Protein AF-A0A643C4H1-F1 (afdb_monomer)

Mean predicted aligned error: 14.89 Å

Nearest PDB structures (foldseek):
  6ype-assembly2_B  TM=9.595E-01  e=2.132E-11  Homo sapiens
  7zl1-assembly1_B  TM=8.748E-01  e=7.793E-05  Homo sapiens
  8pvq-assembly1_A  TM=8.870E-01  e=8.085E-04  Homo sapiens
  4qvs-assembly1_A-2  TM=7.211E-01  e=2.688E-03  Acetivibrio thermocellus ATCC 27405
  4lqq-assembly2_D  TM=2.860E-01  e=8.797E+00  Saccharomyces cerevisiae S288C

Organism: Balaenoptera physalus (NCBI:txid9770)

Radius of gyration: 27.48 Å; Cα contacts (8 Å, |Δi|>4): 183; chains: 1; bounding box: 54×38×93 Å

Secondary structure (DSSP, 8-state):
-HHHHHHHHHHHHHHHHHHHHHHHHHHHHHHHHHHHHHHHHHHHHHHHHHHT--S----SS-------------TTSS---EEEEE-TTT--EEEEETTEEEEEES-SSTT-PPPSSPPP-SSS----BTTBTT----GGG---S------B-SSPPPHHHHHHHHTT-S----SSB---GGG----TT-------HHHHSTT-

InterPro domains:
  IPR001759 Pentraxin domain [PF00354] (77-187)
  IPR001759 Pentraxin domain [PR00895] (81-99)
  IPR001759 Pentraxin domain [PR00895] (132-151)
  IPR001759 Pentraxin domain [PR00895] (151-165)
  IPR001759 Pentraxin domain [PR00895] (171-182)
  IPR001759 Pentraxin domain [PS51828] (1-198)
  IPR001759 Pentraxin domain [SM00159] (5-198)
  IPR013320 Concanava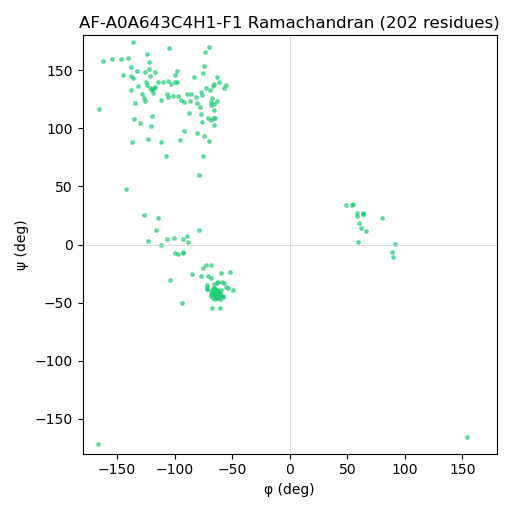lin A-like lectin/glucanase domain superfamily [SSF49899] (58-190)
  IPR030476 Pentaxin, conserved site [PS00289] (81-88)
  IPR051360 Neuronal Pentraxin and Related [PTHR19277] (64-199)

Structure (mmCIF, N/CA/C/O backbone):
data_AF-A0A643C4H1-F1
#
_entry.id   AF-A0A643C4H1-F1
#
loop_
_atom_site.group_PDB
_atom_site.id
_atom_site.type_symbol
_atom_site.label_atom_id
_atom_site.label_alt_id
_atom_site.label_comp_id
_atom_site.label_asym_id
_atom_site.label_entity_id
_atom_site.label_seq_id
_atom_site.pdbx_PDB_ins_code
_atom_site.Cartn_x
_atom_site.Cartn_y
_atom_site.Cartn_z
_atom_site.occupancy
_atom_site.B_iso_or_equiv
_atom_site.auth_seq_id
_atom_site.auth_comp_id
_atom_site.auth_asym_id
_atom_site.auth_atom_id
_atom_site.pdbx_PDB_model_num
ATOM 1 N N . MET A 1 1 ? -32.394 -8.892 70.187 1.00 59.75 1 MET A N 1
ATOM 2 C CA . MET A 1 1 ? -31.285 -8.734 69.223 1.00 59.75 1 MET A CA 1
ATOM 3 C C . MET A 1 1 ? -31.818 -9.007 67.818 1.00 59.75 1 MET A C 1
ATOM 5 O O . MET A 1 1 ? -31.650 -8.164 66.953 1.00 59.75 1 MET A O 1
ATOM 9 N N . ASP A 1 2 ? -32.617 -10.062 67.672 1.00 75.19 2 ASP A N 1
ATOM 10 C CA . ASP A 1 2 ? -33.210 -10.541 66.411 1.00 75.19 2 ASP A CA 1
ATOM 11 C C . ASP A 1 2 ? -34.178 -9.573 65.700 1.00 75.19 2 ASP A C 1
ATOM 13 O O . ASP A 1 2 ? -34.232 -9.536 64.474 1.00 75.19 2 ASP A O 1
ATOM 17 N N . GLU A 1 3 ? -34.933 -8.745 66.432 1.00 86.88 3 GLU A N 1
ATOM 18 C CA . GLU A 1 3 ? -35.922 -7.846 65.808 1.00 86.88 3 GLU A CA 1
ATOM 19 C C . GLU A 1 3 ? -35.279 -6.677 65.043 1.00 86.88 3 GLU A C 1
ATOM 21 O O . GLU A 1 3 ? -35.734 -6.302 63.962 1.00 86.88 3 GLU A O 1
ATOM 26 N N . LEU A 1 4 ? -34.174 -6.135 65.564 1.00 85.94 4 LEU A N 1
ATOM 27 C CA . LEU A 1 4 ? -33.436 -5.052 64.912 1.00 85.94 4 LEU A CA 1
ATOM 28 C C . LEU A 1 4 ? -32.695 -5.556 63.662 1.00 85.94 4 LEU A C 1
ATOM 30 O O . LEU A 1 4 ? -32.611 -4.849 62.660 1.00 85.94 4 LEU A O 1
ATOM 34 N N . GLU A 1 5 ? -32.200 -6.793 63.710 1.00 90.56 5 GLU A N 1
ATOM 35 C CA . GLU A 1 5 ? -31.559 -7.467 62.579 1.00 90.56 5 GLU A CA 1
ATOM 36 C C . GLU A 1 5 ? -32.568 -7.754 61.456 1.00 90.56 5 GLU A C 1
ATOM 38 O O . GLU A 1 5 ? -32.299 -7.453 60.292 1.00 90.56 5 GLU A O 1
ATOM 43 N N . GLY A 1 6 ? -33.780 -8.205 61.804 1.00 89.81 6 GLY A N 1
ATOM 44 C CA . GLY A 1 6 ? -3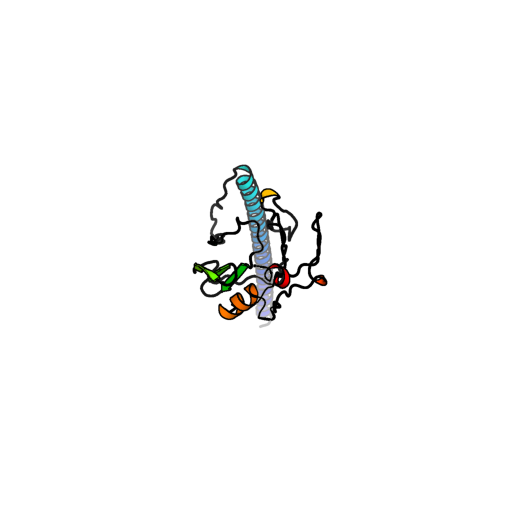4.882 -8.363 60.852 1.00 89.81 6 GLY A CA 1
ATOM 45 C C . GLY A 1 6 ? -35.297 -7.046 60.182 1.00 89.81 6 GLY A C 1
ATOM 46 O O . GLY A 1 6 ? -35.485 -6.999 58.964 1.00 89.81 6 GLY A O 1
ATOM 47 N N . GLN A 1 7 ? -35.375 -5.951 60.946 1.00 92.38 7 GLN A N 1
ATOM 48 C CA . GLN A 1 7 ? -35.669 -4.617 60.403 1.00 92.38 7 GLN A CA 1
ATOM 49 C C . GLN A 1 7 ? -34.554 -4.096 59.484 1.00 92.38 7 GLN A C 1
ATOM 51 O O . GLN A 1 7 ? -34.838 -3.482 58.451 1.00 92.38 7 GLN A O 1
ATOM 56 N N . LEU A 1 8 ? -33.289 -4.349 59.830 1.00 93.69 8 LEU A N 1
ATOM 57 C CA . LEU A 1 8 ? -32.143 -3.947 59.019 1.00 93.69 8 LEU A CA 1
ATOM 58 C C . LEU A 1 8 ? -32.111 -4.698 57.682 1.00 93.69 8 LEU A C 1
ATOM 60 O O . LEU A 1 8 ? -31.967 -4.064 56.636 1.00 93.69 8 LEU A O 1
ATOM 64 N N . LEU A 1 9 ? -32.315 -6.019 57.698 1.00 91.75 9 LEU A N 1
ATOM 65 C CA . LEU A 1 9 ? -32.372 -6.845 56.487 1.00 91.75 9 LEU A CA 1
ATOM 66 C C . LEU A 1 9 ? -33.499 -6.404 55.547 1.00 91.75 9 LEU A C 1
ATOM 68 O O . LEU A 1 9 ? -33.275 -6.241 54.347 1.00 91.75 9 LEU A O 1
ATOM 72 N N . ALA A 1 10 ? -34.690 -6.129 56.087 1.00 94.00 10 ALA A N 1
ATOM 73 C CA . ALA A 1 10 ? -35.812 -5.630 55.294 1.00 94.00 10 ALA A CA 1
ATOM 74 C C . ALA A 1 10 ? -35.484 -4.292 54.606 1.00 94.00 10 ALA A C 1
ATOM 76 O O . ALA A 1 10 ? -35.832 -4.079 53.442 1.00 94.00 10 ALA A O 1
ATOM 77 N N . LYS A 1 11 ? -34.768 -3.401 55.302 1.00 95.19 11 LYS A N 1
ATOM 78 C CA . LYS A 1 11 ? -34.371 -2.094 54.769 1.00 95.19 11 LYS A CA 1
ATOM 79 C C . LYS A 1 11 ? -33.279 -2.199 53.702 1.00 95.19 11 LYS A C 1
ATOM 81 O O . LYS A 1 11 ? -33.347 -1.479 52.709 1.00 95.19 11 LYS A O 1
ATOM 86 N N . VAL A 1 12 ? -32.313 -3.107 53.863 1.00 94.38 12 VAL A N 1
ATOM 87 C CA . VAL A 1 12 ? -31.281 -3.382 52.846 1.00 94.38 12 VAL A CA 1
ATOM 88 C C . VAL A 1 12 ? -31.918 -3.917 51.564 1.00 94.38 12 VAL A C 1
ATOM 90 O O . VAL A 1 12 ? -31.640 -3.391 50.491 1.00 94.38 12 VAL A O 1
ATOM 93 N N . LEU A 1 13 ? -32.843 -4.875 51.666 1.00 95.12 13 LEU A N 1
ATOM 94 C CA . LEU A 1 13 ? -33.544 -5.427 50.501 1.00 95.12 13 LEU A CA 1
ATOM 95 C C . LEU A 1 13 ? -34.379 -4.372 49.759 1.00 95.12 13 LEU A C 1
ATOM 97 O O . LEU A 1 13 ? -34.410 -4.355 48.527 1.00 95.12 13 LEU A O 1
ATOM 101 N N . ALA A 1 14 ? -35.038 -3.468 50.491 1.00 95.06 14 ALA A N 1
ATOM 102 C CA . ALA A 1 14 ? -35.777 -2.359 49.890 1.00 95.06 14 ALA A CA 1
ATOM 103 C C . ALA A 1 14 ? -34.847 -1.406 49.118 1.00 95.06 14 ALA A C 1
ATOM 105 O O . ALA A 1 14 ? -35.132 -1.064 47.970 1.00 95.06 14 ALA A O 1
ATOM 106 N N . LEU A 1 15 ? -33.701 -1.050 49.706 1.00 91.44 15 LEU A N 1
ATOM 107 C CA . LEU A 1 15 ? -32.700 -0.194 49.066 1.00 91.44 15 LEU A CA 1
ATOM 108 C C . LEU A 1 15 ? -32.046 -0.863 47.851 1.00 91.44 15 LEU A C 1
ATOM 110 O O . LEU A 1 15 ? -31.795 -0.202 46.845 1.00 91.44 15 LEU A O 1
ATOM 114 N N . GLU A 1 16 ? -31.792 -2.171 47.896 1.00 92.62 16 GLU A N 1
ATOM 115 C CA . GLU A 1 16 ? -31.282 -2.904 46.736 1.00 92.62 16 GLU A CA 1
ATOM 116 C C . GLU A 1 16 ? -32.290 -2.920 45.587 1.00 92.62 16 GLU A C 1
ATOM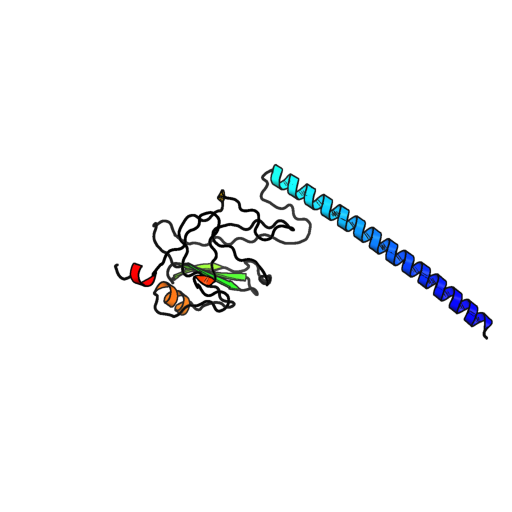 118 O O . GLU A 1 16 ? -31.902 -2.729 44.431 1.00 92.62 16 GLU A O 1
ATOM 123 N N . LYS A 1 17 ? -33.584 -3.070 45.892 1.00 95.12 17 LYS A N 1
ATOM 124 C CA . LYS A 1 17 ? -34.656 -2.990 44.896 1.00 95.12 17 LYS A CA 1
ATOM 125 C C . LYS A 1 17 ? -34.723 -1.605 44.247 1.00 95.12 17 LYS A C 1
ATOM 127 O O . LYS A 1 17 ? -34.815 -1.517 43.022 1.00 95.12 17 LYS A O 1
ATOM 132 N N . GLU A 1 18 ? -34.630 -0.537 45.037 1.00 93.62 18 GLU A N 1
ATOM 133 C CA . GLU A 1 18 ? -34.579 0.840 44.527 1.00 93.62 18 GLU A CA 1
ATOM 134 C C . GLU A 1 18 ? -33.328 1.089 43.674 1.00 93.62 18 GLU A C 1
ATOM 136 O O . GLU A 1 18 ? -33.431 1.629 42.572 1.00 93.62 18 GLU A O 1
ATOM 141 N N . ARG A 1 19 ? -32.153 0.619 44.118 1.00 91.75 19 ARG A N 1
ATOM 142 C CA . ARG A 1 19 ? -30.896 0.710 43.356 1.00 91.75 19 ARG A CA 1
ATOM 143 C C . ARG A 1 19 ? -31.014 0.036 41.990 1.00 91.75 19 ARG A C 1
ATOM 145 O O . ARG A 1 19 ? -30.569 0.595 40.990 1.00 91.75 19 ARG A O 1
ATOM 152 N N . VAL A 1 20 ? -31.591 -1.165 41.938 1.00 92.50 20 VAL A N 1
ATOM 153 C CA . VAL A 1 20 ? -31.765 -1.919 40.686 1.00 92.50 20 VAL A CA 1
ATOM 154 C C . VAL A 1 20 ? -32.741 -1.205 39.749 1.00 92.50 20 VAL A C 1
ATOM 156 O O . VAL A 1 20 ? -32.446 -1.076 38.56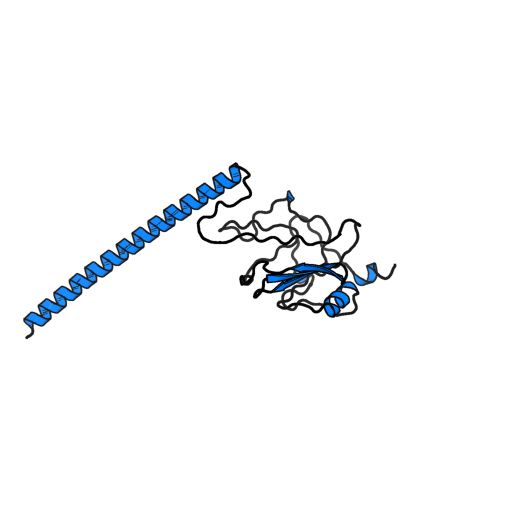1 1.00 92.50 20 VAL A O 1
ATOM 159 N N . ALA A 1 21 ? -33.851 -0.675 40.268 1.00 91.94 21 ALA A N 1
ATOM 160 C CA . ALA A 1 21 ? -34.807 0.095 39.473 1.00 91.94 21 ALA A CA 1
ATOM 161 C C . ALA A 1 21 ? -34.177 1.370 38.879 1.00 91.94 21 ALA A C 1
ATOM 163 O O . ALA A 1 21 ? -34.341 1.645 37.689 1.00 91.94 21 ALA A O 1
ATOM 164 N N . LEU A 1 22 ? -33.398 2.107 39.677 1.00 87.75 22 LEU A N 1
ATOM 165 C CA . LEU A 1 22 ? -32.670 3.295 39.221 1.00 87.75 22 LEU A CA 1
ATOM 166 C C . LEU A 1 22 ? -31.607 2.953 38.170 1.00 87.75 22 LEU A C 1
ATOM 168 O O . LEU A 1 22 ? -31.479 3.665 37.175 1.00 87.75 22 LEU A O 1
ATOM 172 N N . SER A 1 23 ? -30.883 1.844 38.353 1.00 87.19 23 SER A N 1
ATOM 173 C CA . SER A 1 23 ? -29.899 1.350 37.381 1.00 87.19 23 SER A CA 1
ATOM 174 C C . SER A 1 23 ? -30.553 1.037 36.032 1.00 87.19 23 SER A C 1
ATOM 176 O O . SER A 1 23 ? -30.079 1.498 34.995 1.00 87.19 23 SER A O 1
ATOM 178 N N . HIS A 1 24 ? -31.684 0.324 36.041 1.00 90.50 24 HIS A N 1
ATOM 179 C CA . HIS A 1 24 ? -32.437 0.025 34.822 1.00 90.50 24 HIS A CA 1
ATOM 180 C C . HIS A 1 24 ? -32.961 1.288 34.135 1.00 90.50 24 HIS A C 1
ATOM 182 O O . HIS A 1 24 ? -32.781 1.433 32.928 1.00 90.50 24 HIS A O 1
ATOM 188 N N . SER A 1 25 ? -33.544 2.228 34.886 1.00 87.44 25 SER A N 1
ATOM 189 C CA . SER A 1 25 ? -34.034 3.492 34.324 1.00 87.44 25 SER A CA 1
ATOM 190 C C . SER A 1 25 ? -32.905 4.324 33.710 1.00 87.44 25 SER A C 1
ATOM 192 O O . SER A 1 25 ? -33.082 4.905 32.642 1.00 87.44 25 SER A O 1
ATOM 194 N N . SER A 1 26 ? -31.732 4.363 34.350 1.00 88.00 26 SER A N 1
ATOM 195 C CA . SER A 1 26 ? -30.554 5.065 33.830 1.00 88.00 26 SER A CA 1
ATOM 196 C C . SER A 1 26 ? -30.013 4.414 32.555 1.00 88.00 26 SER A C 1
ATOM 198 O O . SER A 1 26 ? -29.698 5.120 31.599 1.00 88.00 26 SER A O 1
ATOM 200 N N . GLN A 1 27 ? -29.954 3.079 32.505 1.00 83.75 27 GLN A N 1
ATOM 201 C CA . GLN A 1 27 ? -29.555 2.348 31.299 1.00 83.75 27 GLN A CA 1
ATOM 202 C C . GLN A 1 27 ? -30.529 2.575 30.146 1.00 83.75 27 GLN A C 1
ATOM 204 O O . GLN A 1 27 ? -30.093 2.833 29.028 1.00 83.75 27 GLN A O 1
ATOM 209 N N . GLN A 1 28 ? -31.832 2.528 30.418 1.00 88.50 28 GLN A N 1
ATOM 210 C CA . GLN A 1 28 ? -32.857 2.729 29.401 1.00 88.50 28 GLN A CA 1
ATOM 211 C C . GLN A 1 28 ? -32.820 4.156 28.846 1.00 88.50 28 GLN A C 1
ATOM 213 O O . GLN A 1 28 ? -32.873 4.351 27.636 1.00 88.50 28 GLN A O 1
ATOM 218 N N . GLN A 1 29 ? -32.636 5.153 29.713 1.00 86.50 29 GLN A N 1
ATOM 219 C CA . GLN A 1 29 ? -32.492 6.537 29.277 1.00 86.50 29 GLN A CA 1
ATOM 220 C C . GLN A 1 29 ? -31.217 6.755 28.459 1.00 86.50 29 GLN A C 1
ATOM 222 O O . GLN A 1 29 ? -31.238 7.480 27.470 1.00 86.50 29 GLN A O 1
ATOM 227 N N . ARG A 1 30 ? -30.116 6.090 28.824 1.00 78.88 30 ARG A N 1
ATOM 228 C CA . ARG A 1 30 ? -28.882 6.123 28.037 1.00 78.88 30 ARG A CA 1
ATOM 2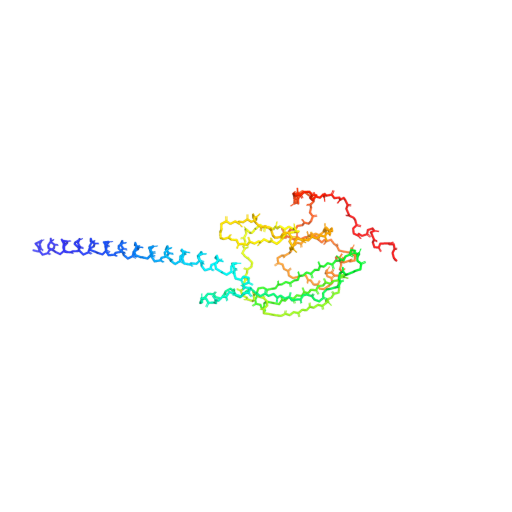29 C C . ARG A 1 30 ? -29.067 5.492 26.655 1.00 78.88 30 ARG A C 1
ATOM 231 O O . ARG A 1 30 ? -28.593 6.061 25.681 1.00 78.88 30 ARG A O 1
ATOM 238 N N . GLN A 1 31 ? -29.776 4.368 26.569 1.00 83.06 31 GLN A N 1
ATOM 239 C CA . GLN A 1 31 ? -30.084 3.720 25.293 1.00 83.06 31 GLN A CA 1
ATOM 240 C C . GLN A 1 31 ? -30.959 4.596 24.393 1.00 83.06 31 GLN A C 1
ATOM 242 O O . GLN A 1 31 ? -30.700 4.672 23.196 1.00 83.06 31 GLN A O 1
ATOM 247 N N . GLU A 1 32 ? -31.963 5.279 24.949 1.00 88.50 32 GLU A N 1
ATOM 248 C CA . GLU A 1 32 ? -32.809 6.184 24.161 1.00 88.50 32 GLU A CA 1
ATOM 249 C C . GLU A 1 32 ? -31.999 7.374 23.629 1.00 88.50 32 GLU A C 1
ATOM 251 O O . GLU A 1 32 ? -32.090 7.701 22.451 1.00 88.50 32 GLU A O 1
ATOM 256 N N . VAL A 1 33 ? -31.131 7.959 24.462 1.00 82.06 33 VAL A N 1
ATOM 257 C CA . VAL A 1 33 ? -30.234 9.049 24.043 1.00 82.06 33 VAL A CA 1
ATOM 258 C C . VAL A 1 33 ? -29.256 8.591 22.959 1.00 82.06 33 VAL A C 1
ATOM 260 O O . VAL A 1 33 ? -29.044 9.312 21.989 1.00 82.06 33 VAL A O 1
ATOM 263 N N . GLU A 1 34 ? -28.666 7.401 23.092 1.00 72.31 34 GLU A N 1
ATOM 264 C CA . GLU A 1 34 ? -27.768 6.840 22.072 1.00 72.31 34 GLU A CA 1
ATOM 265 C C . GLU A 1 34 ? -28.514 6.600 20.748 1.00 72.31 34 GLU A C 1
ATOM 267 O O . GLU A 1 34 ? -28.002 6.938 19.684 1.00 72.31 34 GLU A O 1
ATOM 272 N N . LYS A 1 35 ? -29.761 6.125 20.805 1.00 82.38 35 LYS A N 1
ATOM 273 C CA . LYS A 1 35 ? -30.606 5.916 19.624 1.00 82.38 35 LYS A CA 1
ATOM 274 C C . LYS A 1 35 ? -31.002 7.225 18.935 1.00 82.38 35 LYS A C 1
ATOM 276 O O . LYS A 1 35 ? -30.986 7.296 17.707 1.00 82.38 35 LYS A O 1
ATOM 281 N N . GLU A 1 36 ? -31.370 8.254 19.695 1.00 81.06 36 GLU A N 1
ATOM 282 C CA . GLU A 1 36 ? -31.657 9.579 19.133 1.00 81.06 36 GLU A CA 1
ATOM 283 C C . GLU A 1 36 ? -30.408 10.207 18.510 1.00 81.06 36 GLU A C 1
ATOM 285 O O . GLU A 1 36 ? -30.494 10.830 17.451 1.00 81.06 36 GLU A O 1
ATOM 290 N N . LEU A 1 37 ? -29.243 10.018 19.136 1.00 69.12 37 LEU A N 1
ATOM 291 C CA . LEU A 1 37 ? -27.973 10.503 18.610 1.00 69.12 37 LEU A CA 1
ATOM 292 C C . LEU A 1 37 ? -27.620 9.826 17.282 1.00 69.12 37 LEU A C 1
ATOM 294 O O . LEU A 1 37 ? -27.268 10.529 16.338 1.00 69.12 37 LEU A O 1
ATOM 298 N N . ASP A 1 38 ? -27.768 8.503 17.189 1.00 64.06 38 ASP A N 1
ATOM 299 C CA . ASP A 1 38 ? -27.549 7.753 15.947 1.00 64.06 38 ASP A CA 1
ATOM 300 C C . ASP A 1 38 ? -28.509 8.235 14.840 1.00 64.06 38 ASP A C 1
ATOM 302 O O . ASP A 1 38 ? -28.079 8.564 13.735 1.00 64.06 38 ASP A O 1
ATOM 306 N N . ALA A 1 39 ? -29.798 8.418 15.152 1.00 75.50 39 ALA A N 1
ATOM 307 C CA . ALA A 1 39 ? -30.775 8.932 14.187 1.00 75.50 39 ALA A CA 1
ATOM 308 C C . ALA A 1 39 ? -30.462 10.366 13.712 1.00 75.50 39 ALA A C 1
ATOM 310 O O . ALA A 1 39 ? -30.753 10.736 12.572 1.00 75.50 39 ALA A O 1
ATOM 311 N N . LEU A 1 40 ? -29.888 11.204 14.580 1.00 69.94 40 LEU A N 1
ATOM 312 C CA . LEU A 1 40 ? -29.430 12.541 14.205 1.00 69.94 40 LEU A CA 1
ATOM 313 C C . LEU A 1 40 ? -28.170 12.486 13.337 1.00 69.94 40 LEU A C 1
ATOM 315 O O . LEU A 1 40 ? -28.069 13.269 12.395 1.00 69.94 40 LEU A O 1
ATOM 319 N N . GLN A 1 41 ? -27.243 11.566 13.615 1.00 66.00 41 GLN A N 1
ATOM 320 C CA . GLN A 1 41 ? -26.044 11.360 12.801 1.00 66.00 41 GLN A CA 1
ATOM 321 C C . GLN A 1 41 ? -26.398 10.942 11.372 1.00 66.00 41 GLN A C 1
ATOM 323 O O . GLN A 1 41 ? -25.873 11.531 10.428 1.00 66.00 41 GLN A O 1
ATOM 328 N N . ASP A 1 42 ? -27.343 10.016 11.206 1.00 66.94 42 ASP A N 1
ATOM 329 C CA . ASP A 1 42 ? -27.799 9.573 9.884 1.00 66.94 42 ASP A CA 1
ATOM 330 C C . ASP A 1 42 ? -28.400 10.731 9.077 1.00 66.94 42 ASP A C 1
ATOM 332 O O . ASP A 1 42 ? -28.062 10.948 7.913 1.00 66.94 42 ASP A O 1
ATOM 336 N N . ARG A 1 43 ? -29.233 11.556 9.722 1.00 75.25 43 ARG A N 1
ATOM 337 C CA . ARG A 1 43 ? -29.837 12.734 9.081 1.00 75.25 43 ARG A CA 1
ATOM 338 C C . ARG A 1 43 ? -28.808 13.799 8.704 1.00 75.25 43 ARG A C 1
ATOM 340 O O . ARG A 1 43 ? -28.993 14.493 7.707 1.00 75.25 43 ARG A O 1
ATOM 347 N N . VAL A 1 44 ? -27.746 13.961 9.494 1.00 63.53 44 VAL A N 1
ATOM 348 C CA . VAL A 1 44 ? -26.640 14.873 9.162 1.00 63.53 44 VAL A CA 1
ATOM 349 C C . VAL A 1 44 ? -25.867 14.348 7.953 1.00 63.53 44 VAL A C 1
ATOM 351 O O . VAL A 1 44 ? -25.629 15.119 7.028 1.00 63.53 44 VAL A O 1
ATOM 354 N N . ALA A 1 45 ? -25.569 13.047 7.903 1.00 57.53 45 ALA A N 1
ATOM 355 C CA . ALA A 1 45 ? -24.891 12.429 6.766 1.00 57.53 45 ALA A CA 1
ATOM 356 C C . ALA A 1 45 ? -25.692 12.575 5.455 1.00 57.53 45 ALA A C 1
ATOM 358 O O . ALA A 1 45 ? -25.125 12.890 4.407 1.00 57.53 45 ALA A O 1
ATOM 359 N N . GLU A 1 46 ? -27.020 12.416 5.507 1.00 67.12 46 GLU A N 1
ATOM 360 C CA . GLU A 1 46 ? -27.897 12.647 4.350 1.00 67.12 46 GLU A CA 1
ATOM 361 C C . GLU A 1 46 ? -27.850 14.103 3.859 1.00 67.12 46 GLU A C 1
ATOM 363 O O . GLU A 1 46 ? -27.797 14.356 2.651 1.00 67.12 46 GLU A O 1
ATOM 368 N N . LEU A 1 47 ? -27.839 15.067 4.784 1.00 62.34 47 LEU A N 1
ATOM 369 C CA . LEU A 1 47 ? -27.758 16.491 4.456 1.00 62.34 47 LEU A CA 1
ATOM 370 C C . LEU A 1 47 ? -26.390 16.881 3.876 1.00 62.34 47 LEU A C 1
ATOM 372 O O . LEU A 1 47 ? -26.341 17.654 2.920 1.00 62.34 47 LEU A O 1
ATOM 376 N N . GLU A 1 48 ? -25.291 16.336 4.401 1.00 57.81 48 GLU A N 1
ATOM 377 C CA . GLU A 1 48 ? -23.938 16.559 3.871 1.00 57.81 48 GLU A CA 1
ATOM 378 C C . GLU A 1 48 ? -23.810 16.042 2.431 1.00 57.81 48 GLU A C 1
ATOM 380 O O . GLU A 1 48 ? -23.304 16.747 1.552 1.00 57.81 48 GLU A O 1
ATOM 385 N N . HIS A 1 49 ? -24.359 14.854 2.161 1.00 56.19 49 HIS A N 1
ATOM 386 C CA . HIS A 1 49 ? -24.370 14.259 0.827 1.00 56.19 49 HIS A CA 1
ATOM 387 C C . HIS A 1 49 ? -25.225 15.064 -0.169 1.00 56.19 49 HIS A C 1
ATOM 389 O O . HIS A 1 49 ? -24.841 15.235 -1.325 1.00 56.19 49 HIS A O 1
ATOM 395 N N . ALA A 1 50 ? -26.363 15.613 0.272 1.00 54.66 50 ALA A N 1
ATOM 396 C CA . ALA A 1 50 ? -27.234 16.440 -0.568 1.00 54.66 50 ALA A CA 1
ATOM 397 C C . ALA A 1 50 ? -26.637 17.820 -0.905 1.00 54.66 50 ALA A C 1
ATOM 399 O O . ALA A 1 50 ? -26.975 18.398 -1.939 1.00 54.66 50 ALA A O 1
ATOM 400 N N . LEU A 1 51 ? -25.759 18.354 -0.051 1.00 50.53 51 LEU A N 1
ATOM 401 C CA . LEU A 1 51 ? -25.157 19.680 -0.223 1.00 50.53 51 LEU A CA 1
ATOM 402 C C . LEU A 1 51 ? -23.816 19.659 -0.972 1.00 50.53 51 LEU A C 1
ATOM 404 O O . LEU A 1 51 ? -23.287 20.728 -1.275 1.00 50.53 51 LEU A O 1
ATOM 408 N N . GLY A 1 52 ? -23.253 18.481 -1.271 1.00 47.06 52 GLY A N 1
ATOM 409 C CA . GLY A 1 52 ? -21.943 18.365 -1.927 1.00 47.06 52 GLY A CA 1
ATOM 410 C C . GLY A 1 52 ? -20.802 19.009 -1.125 1.00 47.06 52 GLY A C 1
ATOM 411 O O . GLY A 1 52 ? -19.748 19.326 -1.679 1.00 47.06 52 GLY A O 1
ATOM 412 N N . LEU A 1 53 ? -21.013 19.239 0.174 1.00 42.56 53 LEU A N 1
ATOM 413 C CA . LEU A 1 53 ? -20.024 19.815 1.072 1.00 42.56 53 LEU A CA 1
ATOM 414 C C . LEU A 1 53 ? -19.058 18.709 1.493 1.00 42.56 53 LEU A C 1
ATOM 416 O O . LEU A 1 53 ? -19.305 17.967 2.437 1.00 42.56 53 LEU A O 1
ATOM 420 N N . VAL A 1 54 ? -17.923 18.615 0.803 1.00 46.72 54 VAL A N 1
ATOM 421 C CA . VAL A 1 54 ? -16.767 17.849 1.285 1.00 46.72 54 VAL A CA 1
ATOM 422 C C . VAL A 1 54 ? -16.088 18.655 2.397 1.00 46.72 54 VAL A C 1
ATOM 424 O O . VAL A 1 54 ? -15.076 19.313 2.174 1.00 46.72 54 VAL A O 1
ATOM 427 N N . ALA A 1 55 ? -16.684 18.658 3.587 1.00 42.06 55 ALA A N 1
ATOM 428 C CA . ALA A 1 55 ? -16.025 18.992 4.849 1.00 42.06 55 ALA A CA 1
ATOM 429 C C . ALA A 1 55 ? -16.921 18.537 6.014 1.00 42.06 55 ALA A C 1
ATOM 431 O O . ALA A 1 55 ? -18.008 19.096 6.171 1.00 42.06 55 ALA A O 1
ATOM 432 N N . PRO A 1 56 ? -16.487 17.581 6.858 1.00 45.47 56 PRO A N 1
ATOM 433 C CA . PRO A 1 56 ? -17.240 17.221 8.051 1.00 45.47 56 PRO A CA 1
ATOM 434 C C . PRO A 1 56 ? -17.251 18.413 9.009 1.00 45.47 56 PRO A C 1
ATOM 436 O O . PRO A 1 56 ? -16.191 18.876 9.447 1.00 45.47 56 PRO A O 1
ATOM 439 N N . LEU A 1 57 ? -18.437 18.910 9.359 1.00 39.22 57 LEU A N 1
ATOM 440 C CA . LEU A 1 57 ? -18.575 19.819 10.492 1.00 39.22 57 LEU A CA 1
ATOM 441 C C . LEU A 1 57 ? -18.352 19.002 11.769 1.00 39.22 57 LEU A C 1
ATOM 443 O O . LEU A 1 57 ? -19.136 18.138 12.154 1.00 39.22 57 LEU A O 1
ATOM 447 N 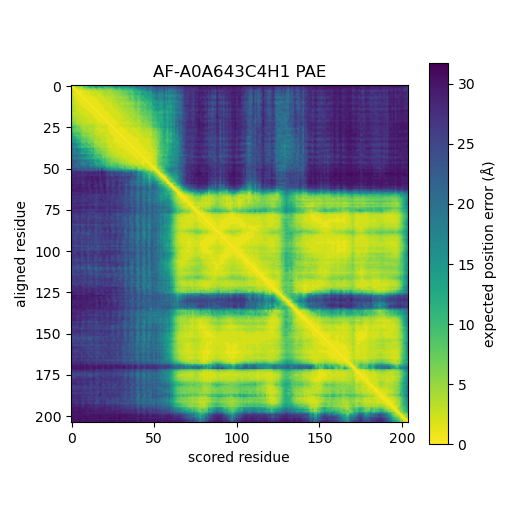N . THR A 1 58 ? -17.208 19.253 12.394 1.00 41.12 58 THR A N 1
ATOM 448 C CA . THR A 1 58 ? -16.660 18.504 13.521 1.00 41.12 58 THR A CA 1
ATOM 449 C C . THR A 1 58 ? -17.532 18.611 14.772 1.00 41.12 58 THR A C 1
ATOM 451 O O . THR A 1 58 ? -17.497 19.625 15.472 1.00 41.12 58 THR A O 1
ATOM 454 N N . TRP A 1 59 ? -18.207 17.523 15.137 1.00 37.66 59 TRP A N 1
ATOM 455 C CA . TRP A 1 59 ? -18.634 17.287 16.516 1.00 37.66 59 TRP A CA 1
ATOM 456 C C . TRP A 1 59 ? -17.591 16.418 17.225 1.00 37.66 59 TRP A C 1
ATOM 458 O O . TRP A 1 59 ? -17.661 15.196 17.196 1.00 37.66 59 TRP A O 1
ATOM 468 N N . GLY A 1 60 ? -16.594 17.055 17.845 1.00 37.22 60 GLY A N 1
ATOM 469 C CA . GLY A 1 60 ? -15.918 16.563 19.059 1.00 37.22 60 GLY A CA 1
ATOM 470 C C . GLY A 1 60 ? -15.190 15.206 19.071 1.00 37.22 60 GLY A C 1
ATOM 471 O O . GLY A 1 60 ? -14.649 14.867 20.118 1.00 37.22 60 GLY A O 1
ATOM 472 N N . TRP A 1 61 ? -15.112 14.452 17.974 1.00 32.72 61 TRP A N 1
ATOM 473 C CA . TRP A 1 61 ? -14.303 13.233 17.868 1.00 32.72 61 TRP A CA 1
ATOM 474 C C . TRP A 1 61 ? -13.459 13.316 16.597 1.00 32.72 61 TRP A C 1
ATOM 476 O O . TRP A 1 61 ? -13.958 13.223 15.479 1.00 32.72 61 TRP A O 1
ATOM 486 N N . GLY A 1 62 ? -12.169 13.594 16.777 1.00 37.50 62 GLY A N 1
ATOM 487 C CA . GLY A 1 62 ? -11.231 13.868 15.697 1.00 37.50 62 GLY A CA 1
ATOM 488 C C . GLY A 1 62 ? -10.902 12.641 14.855 1.00 37.50 62 GLY A C 1
ATOM 489 O O . GLY A 1 62 ? -9.898 11.982 15.093 1.00 37.50 62 GLY A O 1
ATOM 490 N N . THR A 1 63 ? -11.675 12.392 13.804 1.00 45.16 63 THR A N 1
ATOM 491 C CA . THR A 1 63 ? -11.166 11.695 12.618 1.00 45.16 63 THR A CA 1
ATOM 492 C C . THR A 1 63 ? -11.039 12.709 11.493 1.00 45.16 63 THR A C 1
ATOM 494 O O . THR A 1 63 ? -11.878 12.790 10.600 1.00 45.16 63 THR A O 1
ATOM 497 N N . SER A 1 64 ? -9.989 13.530 11.568 1.00 49.16 64 SER A N 1
ATOM 498 C CA . SER A 1 64 ? -9.519 14.264 10.396 1.00 49.16 64 SER A CA 1
ATOM 499 C C . SER A 1 64 ? -8.994 13.230 9.404 1.00 49.16 64 SER A C 1
ATOM 501 O O . SER A 1 64 ? -8.045 12.506 9.713 1.00 49.16 64 SER A O 1
ATOM 503 N N . PHE A 1 65 ? -9.633 13.109 8.241 1.00 53.56 65 PHE A N 1
ATOM 504 C CA . PHE A 1 65 ? -9.072 12.340 7.137 1.00 53.56 65 PHE A CA 1
ATOM 505 C C . PHE A 1 65 ? -7.808 13.060 6.671 1.00 53.56 65 PHE A C 1
ATOM 507 O O . PHE A 1 65 ? -7.867 14.101 6.021 1.00 53.56 65 PHE A O 1
ATOM 514 N N . GLN A 1 66 ? -6.651 12.532 7.061 1.00 63.84 66 GLN A N 1
ATOM 515 C CA . GLN A 1 66 ? -5.370 13.071 6.632 1.00 63.84 66 GLN A CA 1
ATOM 516 C C . GLN A 1 66 ? -4.987 12.453 5.291 1.00 63.84 66 GLN A C 1
ATOM 518 O O . GLN A 1 66 ? -4.992 11.234 5.128 1.00 63.84 66 GLN A O 1
ATOM 523 N N . VAL A 1 67 ? -4.641 13.312 4.336 1.00 74.81 67 VAL A N 1
ATOM 524 C CA . VAL A 1 67 ? -4.220 12.922 2.990 1.00 74.81 67 VAL A CA 1
ATOM 525 C C . VAL A 1 67 ? -2.802 13.429 2.766 1.00 74.81 67 VAL A C 1
ATOM 527 O O . VAL A 1 67 ? -2.504 14.590 3.045 1.00 74.81 67 VAL A O 1
ATOM 530 N N . ALA A 1 68 ? -1.933 12.567 2.242 1.00 81.44 68 ALA A N 1
ATOM 531 C CA . ALA A 1 68 ? -0.619 12.954 1.743 1.00 81.44 68 ALA A CA 1
ATOM 532 C C . ALA A 1 68 ? -0.639 12.942 0.213 1.00 81.44 68 ALA A C 1
ATOM 534 O O . ALA A 1 68 ? -1.015 11.945 -0.404 1.00 81.44 68 ALA A O 1
ATOM 535 N N . GLN A 1 69 ? -0.226 14.048 -0.406 1.00 84.94 69 GLN A N 1
ATOM 536 C CA . GLN A 1 69 ? 0.002 14.082 -1.847 1.00 84.94 69 GLN A CA 1
ATOM 537 C C . GLN A 1 69 ? 1.371 13.475 -2.153 1.00 84.94 69 GLN A C 1
ATOM 539 O O . GLN A 1 69 ? 2.396 13.944 -1.659 1.00 84.94 69 GLN A O 1
ATOM 544 N N . LEU A 1 70 ? 1.379 12.423 -2.969 1.00 87.44 70 LEU A N 1
ATOM 545 C CA . LEU A 1 70 ? 2.595 11.715 -3.349 1.00 87.44 70 LEU A CA 1
ATOM 546 C C . LEU A 1 70 ? 3.156 12.331 -4.641 1.00 87.44 70 LEU A C 1
ATOM 548 O O . LEU A 1 70 ? 2.445 12.349 -5.648 1.00 87.44 70 LEU A O 1
ATOM 552 N N . PRO A 1 71 ? 4.409 12.819 -4.661 1.00 88.75 71 PRO A N 1
ATOM 553 C CA . PRO A 1 71 ? 5.014 13.445 -5.840 1.00 88.75 71 PRO A CA 1
ATOM 554 C C . PRO A 1 71 ? 5.500 12.390 -6.855 1.00 88.75 71 PRO A C 1
ATOM 556 O O . PRO A 1 71 ? 6.686 12.298 -7.162 1.00 88.75 71 PRO A O 1
ATOM 559 N N . LEU A 1 72 ? 4.582 11.556 -7.348 1.00 89.88 72 LEU A N 1
ATOM 560 C CA . LEU A 1 72 ? 4.847 10.498 -8.327 1.00 89.88 72 LEU A CA 1
ATOM 561 C C . LEU A 1 72 ? 4.455 10.968 -9.736 1.00 89.88 72 LEU A C 1
ATOM 563 O O . LEU A 1 72 ? 3.482 11.703 -9.911 1.00 89.88 72 LEU A O 1
ATOM 567 N N . SER A 1 73 ? 5.190 10.525 -10.754 1.00 90.75 73 SER A N 1
ATOM 568 C CA . SER A 1 73 ? 4.939 10.854 -12.160 1.00 90.75 73 SER A CA 1
ATOM 569 C C . SER A 1 73 ? 4.694 9.583 -12.966 1.00 90.75 73 SER A C 1
ATOM 571 O O . SER A 1 73 ? 5.646 8.903 -13.329 1.00 90.75 73 SER A O 1
ATOM 573 N N . LEU A 1 74 ? 3.424 9.291 -13.264 1.00 87.12 74 LEU A N 1
ATOM 574 C CA . LEU A 1 74 ? 2.969 8.049 -13.917 1.00 87.12 74 LEU A CA 1
ATOM 575 C C . LEU A 1 74 ? 2.374 8.283 -15.321 1.00 87.12 74 LEU A C 1
ATOM 577 O O . LEU A 1 74 ? 1.522 7.532 -15.784 1.00 87.12 74 LEU A O 1
ATOM 581 N N . LYS A 1 75 ? 2.731 9.395 -15.975 1.00 85.19 75 LYS A N 1
ATOM 582 C CA . LYS A 1 75 ? 2.070 9.860 -17.213 1.00 85.19 75 LYS A CA 1
ATOM 583 C C . LYS A 1 75 ? 2.667 9.295 -18.506 1.00 85.19 75 LYS A C 1
ATOM 585 O O . LYS A 1 75 ? 2.233 9.695 -19.581 1.00 85.19 75 LYS A O 1
ATOM 590 N N . ASP A 1 76 ? 3.666 8.425 -18.427 1.00 86.19 76 ASP A N 1
ATOM 591 C CA . ASP A 1 76 ? 4.418 7.946 -19.595 1.00 86.19 76 ASP A CA 1
ATOM 592 C C . ASP A 1 76 ? 3.866 6.641 -20.202 1.00 86.19 76 ASP A C 1
ATOM 594 O O . ASP A 1 76 ? 4.439 6.116 -21.156 1.00 86.19 76 ASP A O 1
ATOM 598 N N . ASN A 1 77 ? 2.730 6.1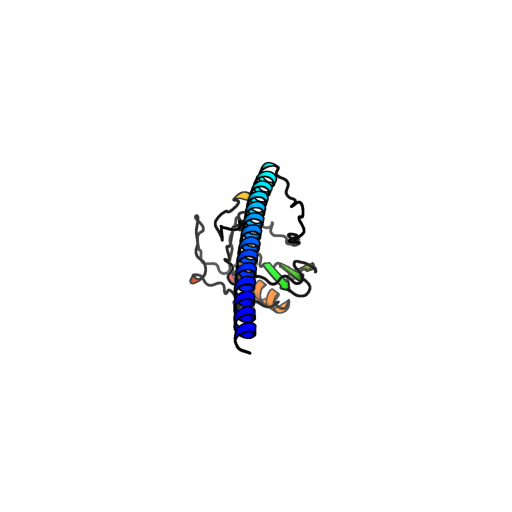46 -19.691 1.00 83.06 77 ASN A N 1
ATOM 599 C CA . ASN A 1 77 ? 2.073 4.916 -20.141 1.00 83.06 77 ASN A CA 1
ATOM 600 C C . ASN A 1 77 ? 2.974 3.663 -20.027 1.00 83.06 77 ASN A C 1
ATOM 602 O O . ASN A 1 77 ? 2.784 2.688 -20.760 1.00 83.06 77 ASN A O 1
ATOM 606 N N . GLY A 1 78 ? 3.964 3.703 -19.128 1.00 87.81 78 GLY A N 1
ATOM 607 C CA . GLY A 1 78 ? 4.879 2.613 -18.818 1.00 87.81 78 GLY A CA 1
ATOM 608 C C . GLY A 1 78 ? 4.586 1.921 -17.485 1.00 87.81 78 GLY A C 1
ATOM 609 O O . GLY A 1 78 ? 3.800 2.377 -16.654 1.00 87.81 78 GLY A O 1
ATOM 610 N N . TRP A 1 79 ? 5.257 0.787 -17.272 1.00 89.81 79 TRP A N 1
ATOM 611 C CA . TRP A 1 79 ? 5.243 0.093 -15.985 1.00 89.81 79 TRP A CA 1
ATOM 612 C C . TRP A 1 79 ? 6.179 0.781 -14.996 1.00 89.81 79 TRP A C 1
ATOM 614 O O . TRP A 1 79 ? 7.401 0.770 -15.185 1.00 89.81 79 TRP A O 1
ATOM 624 N N . HIS A 1 80 ? 5.612 1.273 -13.899 1.00 92.75 80 HIS A N 1
ATOM 625 C CA . HIS A 1 80 ? 6.360 1.824 -12.775 1.00 92.75 80 HIS A CA 1
ATOM 626 C C . HIS A 1 80 ? 6.276 0.925 -11.553 1.00 92.75 80 HIS A C 1
ATOM 628 O O . HIS A 1 80 ? 5.213 0.412 -11.206 1.00 92.75 80 HIS A O 1
ATOM 634 N N . HIS A 1 81 ? 7.399 0.794 -10.855 1.00 93.56 81 HIS A N 1
ATOM 635 C CA . HIS A 1 81 ? 7.405 0.230 -9.515 1.00 93.56 81 HIS A CA 1
ATOM 636 C C . HIS A 1 81 ? 7.125 1.345 -8.501 1.00 93.56 81 HIS A C 1
ATOM 638 O O . HIS A 1 81 ? 7.854 2.336 -8.461 1.00 93.56 81 HIS A O 1
ATOM 644 N N . ILE A 1 82 ? 6.095 1.184 -7.669 1.00 95.56 82 ILE A N 1
ATOM 645 C CA . ILE A 1 82 ? 5.744 2.138 -6.611 1.00 95.56 82 ILE A CA 1
ATOM 646 C C . ILE A 1 82 ? 5.854 1.431 -5.265 1.00 95.56 82 ILE A C 1
ATOM 648 O O . ILE A 1 82 ? 5.276 0.364 -5.075 1.00 95.56 82 ILE A O 1
ATOM 652 N N . CYS A 1 83 ? 6.556 2.046 -4.315 1.00 95.88 83 CYS A N 1
ATOM 653 C CA . CYS A 1 83 ? 6.610 1.566 -2.938 1.00 95.88 83 CYS A CA 1
ATOM 654 C C . CYS A 1 83 ? 6.276 2.710 -1.983 1.00 95.88 83 CYS A C 1
ATOM 656 O O . CYS A 1 83 ? 6.845 3.797 -2.083 1.00 95.88 83 CYS A O 1
ATOM 658 N N . LEU A 1 84 ? 5.346 2.459 -1.063 1.00 97.06 84 LEU A N 1
ATOM 659 C CA . LEU A 1 84 ? 4.958 3.391 -0.012 1.00 97.06 84 LEU A CA 1
ATOM 660 C C . LEU A 1 84 ? 5.296 2.768 1.336 1.00 97.06 84 LEU A C 1
ATOM 662 O O . LEU A 1 84 ? 5.006 1.597 1.571 1.00 97.06 84 LEU A O 1
ATOM 666 N N . SER A 1 85 ? 5.881 3.555 2.230 1.00 96.25 85 SER A N 1
ATOM 667 C CA . SER A 1 85 ? 6.102 3.152 3.617 1.00 96.25 85 SER A CA 1
ATOM 668 C C . SER A 1 85 ? 5.418 4.129 4.552 1.00 96.25 85 SER A C 1
ATOM 670 O O . SER A 1 85 ? 5.410 5.325 4.272 1.00 96.25 85 SER A O 1
ATOM 672 N N . TRP A 1 86 ? 4.903 3.631 5.671 1.00 96.38 86 TRP A N 1
ATOM 673 C CA . TRP A 1 86 ? 4.276 4.438 6.709 1.00 96.38 86 TRP A CA 1
ATOM 674 C C . TRP A 1 86 ? 4.566 3.854 8.097 1.00 96.38 86 TRP A C 1
ATOM 676 O O . TRP A 1 86 ? 4.657 2.636 8.247 1.00 96.38 86 TRP A O 1
ATOM 686 N N . THR A 1 87 ? 4.704 4.710 9.114 1.00 94.94 87 THR A N 1
ATOM 687 C CA . THR A 1 87 ? 4.939 4.294 10.506 1.00 94.94 87 THR A CA 1
ATOM 688 C C . THR A 1 87 ? 3.902 4.875 11.457 1.00 94.94 87 THR A C 1
ATOM 690 O O . THR A 1 87 ? 3.547 6.047 11.371 1.00 94.94 87 THR A O 1
ATOM 693 N N . THR A 1 88 ? 3.458 4.071 12.427 1.00 92.56 88 THR A N 1
ATOM 694 C CA . THR A 1 88 ? 2.423 4.498 13.377 1.00 92.56 88 THR A CA 1
ATOM 695 C C . THR A 1 88 ? 2.895 5.577 14.338 1.00 92.56 88 THR A C 1
ATOM 697 O O . THR A 1 88 ? 2.139 6.498 14.590 1.00 92.56 88 THR A O 1
ATOM 700 N N . ARG A 1 89 ? 4.108 5.489 14.894 1.00 90.19 89 ARG A N 1
ATOM 701 C CA . ARG A 1 89 ? 4.530 6.372 15.997 1.00 90.19 89 ARG A CA 1
ATOM 702 C C . ARG A 1 89 ? 4.505 7.852 15.605 1.00 90.19 89 ARG A C 1
ATOM 704 O O . ARG A 1 89 ? 3.825 8.639 16.246 1.00 90.19 89 ARG A O 1
ATOM 711 N N . ASP A 1 90 ? 5.196 8.192 14.523 1.00 91.06 90 ASP A N 1
ATOM 712 C CA . ASP A 1 90 ? 5.423 9.586 14.118 1.00 91.06 90 ASP A CA 1
ATOM 713 C C . ASP A 1 90 ? 4.670 9.944 12.822 1.00 91.06 90 ASP A C 1
ATOM 715 O O . ASP A 1 90 ? 4.759 11.062 12.317 1.00 91.06 90 ASP A O 1
ATOM 719 N N . GLY A 1 91 ? 3.934 8.989 12.241 1.00 92.44 91 GLY A N 1
ATOM 720 C CA . GLY A 1 91 ? 3.266 9.184 10.956 1.00 92.44 91 GLY A CA 1
ATOM 721 C C . GLY A 1 91 ? 4.245 9.418 9.806 1.00 92.44 91 GLY A C 1
ATOM 722 O O . GLY A 1 91 ? 3.897 10.099 8.840 1.00 92.44 91 GLY A O 1
ATOM 723 N N . LEU A 1 92 ? 5.482 8.916 9.930 1.00 95.25 92 LEU A N 1
ATOM 724 C CA . LEU A 1 92 ? 6.500 9.062 8.891 1.00 95.25 92 LEU A CA 1
ATOM 725 C C . LEU A 1 92 ? 6.084 8.259 7.677 1.00 95.25 92 LEU A C 1
ATOM 727 O O . LEU A 1 92 ? 5.839 7.057 7.802 1.00 95.25 92 LEU A O 1
ATOM 731 N N . TRP A 1 93 ? 6.049 8.916 6.526 1.00 96.06 93 TRP A N 1
ATOM 732 C CA . TRP A 1 93 ? 5.762 8.288 5.252 1.00 96.06 93 TRP A CA 1
ATOM 733 C C . TRP A 1 93 ? 6.856 8.584 4.233 1.00 96.06 93 TRP A C 1
ATOM 735 O O . TRP A 1 93 ? 7.460 9.655 4.247 1.00 96.06 93 TRP A O 1
ATOM 745 N N . SER A 1 94 ? 7.075 7.633 3.329 1.00 97.19 94 SER A N 1
ATOM 746 C CA . SER A 1 94 ? 7.979 7.775 2.186 1.00 97.19 94 SER A CA 1
ATOM 747 C C . SER A 1 94 ? 7.328 7.179 0.950 1.00 97.19 94 SER A C 1
ATOM 749 O O . SER A 1 94 ? 6.620 6.174 1.036 1.00 97.19 94 SER A O 1
ATOM 751 N N . ALA A 1 95 ? 7.586 7.792 -0.198 1.00 97.56 95 ALA A N 1
ATOM 752 C CA . ALA A 1 95 ? 7.080 7.375 -1.491 1.00 97.56 95 ALA A CA 1
ATOM 753 C C . ALA A 1 95 ? 8.238 7.189 -2.464 1.00 97.56 95 ALA A C 1
ATOM 755 O O . ALA A 1 95 ? 9.016 8.116 -2.702 1.00 97.56 95 ALA A O 1
ATOM 756 N N . TYR A 1 96 ? 8.333 5.994 -3.030 1.00 97.25 96 TYR A N 1
ATOM 757 C CA . TYR A 1 96 ? 9.359 5.614 -3.984 1.00 97.25 96 TYR A CA 1
ATOM 758 C C . TYR A 1 96 ? 8.735 5.336 -5.347 1.00 97.25 96 TYR A C 1
ATOM 760 O O . TYR A 1 96 ? 7.688 4.692 -5.432 1.00 97.25 96 TYR A O 1
ATOM 768 N N . GLN A 1 97 ? 9.417 5.769 -6.402 1.00 96.25 97 GLN A N 1
ATOM 769 C CA . GLN A 1 97 ? 9.099 5.436 -7.786 1.00 96.25 97 GLN A CA 1
ATOM 770 C C . GLN A 1 97 ? 10.344 4.863 -8.447 1.00 96.25 97 GLN A C 1
ATOM 772 O O . GLN A 1 97 ? 11.403 5.486 -8.417 1.00 96.25 97 GLN A O 1
ATOM 777 N N . ASP A 1 98 ? 10.210 3.680 -9.036 1.00 94.44 98 ASP A N 1
ATOM 778 C CA . ASP A 1 98 ? 11.278 2.979 -9.748 1.00 94.44 98 ASP A CA 1
ATOM 779 C C . ASP A 1 98 ? 12.553 2.801 -8.908 1.00 94.44 98 ASP A C 1
ATOM 781 O O . ASP A 1 98 ? 13.667 2.793 -9.415 1.00 94.44 98 ASP A O 1
ATOM 785 N N . GLY A 1 99 ? 12.371 2.623 -7.594 1.00 94.25 99 GLY A N 1
ATOM 786 C CA . GLY A 1 99 ? 13.458 2.398 -6.636 1.00 94.25 99 GLY A CA 1
ATOM 787 C C . GLY A 1 99 ? 14.029 3.677 -6.023 1.00 94.25 99 GLY A C 1
ATOM 788 O O . GLY A 1 99 ? 14.753 3.603 -5.034 1.00 94.25 99 GLY A O 1
ATOM 789 N N . GLU A 1 100 ? 13.667 4.848 -6.549 1.00 96.56 100 GLU A N 1
ATOM 790 C CA . GLU A 1 100 ? 14.138 6.146 -6.068 1.00 96.56 100 GLU A CA 1
ATOM 791 C C . GLU A 1 100 ? 13.127 6.801 -5.126 1.00 96.56 100 GLU A C 1
ATOM 793 O O . GLU A 1 100 ? 11.923 6.784 -5.383 1.00 96.56 100 GLU A O 1
ATOM 798 N N . LEU A 1 101 ? 13.611 7.428 -4.050 1.00 97.44 101 LEU A N 1
ATOM 799 C CA . LEU A 1 101 ? 12.774 8.224 -3.154 1.00 97.44 101 LEU A CA 1
ATOM 800 C C . LEU A 1 101 ? 12.296 9.488 -3.884 1.00 97.44 101 LEU A C 1
ATOM 802 O O . LEU A 1 101 ? 13.109 10.292 -4.337 1.00 97.44 101 LEU A O 1
ATOM 806 N N . ARG A 1 102 ? 10.979 9.676 -3.975 1.00 97.31 102 ARG A N 1
ATOM 807 C CA . ARG A 1 102 ? 10.352 10.849 -4.604 1.00 97.31 102 ARG A CA 1
ATOM 808 C C . ARG A 1 102 ? 9.794 11.839 -3.594 1.00 97.31 102 ARG A C 1
ATOM 810 O O . ARG A 1 102 ? 9.766 13.034 -3.867 1.00 97.31 102 ARG A O 1
ATOM 817 N N . GLY A 1 103 ? 9.360 11.359 -2.434 1.00 95.50 103 GLY A N 1
ATOM 818 C CA . GLY A 1 103 ? 8.811 12.213 -1.390 1.00 95.50 103 GLY A CA 1
ATOM 819 C C . GLY A 1 103 ? 8.786 11.528 -0.039 1.00 95.50 103 GLY A C 1
ATOM 820 O O . GLY A 1 103 ? 8.799 10.302 0.051 1.00 95.50 103 GLY A O 1
ATOM 821 N N . SER A 1 104 ? 8.738 12.340 1.007 1.00 96.25 104 SER A N 1
ATOM 822 C CA . SER A 1 104 ? 8.586 11.887 2.382 1.00 96.25 104 SER A CA 1
ATOM 823 C C . SER A 1 104 ? 7.943 12.976 3.228 1.00 96.25 104 SER A C 1
ATOM 825 O O . SER A 1 104 ? 8.015 14.158 2.888 1.00 96.25 104 SER A O 1
ATOM 827 N N . GLY A 1 105 ? 7.375 12.589 4.361 1.00 93.62 105 GLY A N 1
ATOM 828 C CA . GLY A 1 105 ? 6.835 13.515 5.344 1.00 93.62 105 GLY A CA 1
ATOM 829 C C . GLY A 1 105 ? 6.540 12.824 6.666 1.00 93.62 105 GLY A C 1
ATOM 830 O O . GLY A 1 105 ? 6.894 11.666 6.873 1.00 93.62 105 GLY A O 1
ATOM 831 N N . GLU A 1 106 ? 5.885 13.550 7.559 1.00 93.19 106 GLU A N 1
ATOM 832 C CA . GLU A 1 106 ? 5.575 13.133 8.927 1.00 93.19 106 GLU A CA 1
ATOM 833 C C . GLU A 1 106 ? 4.134 13.501 9.292 1.00 93.19 106 GLU A C 1
ATOM 835 O O . GLU A 1 106 ? 3.439 14.164 8.518 1.00 93.19 106 GLU A O 1
ATOM 840 N N . ASN A 1 107 ? 3.680 13.077 10.474 1.00 88.38 107 ASN A N 1
ATOM 841 C CA . ASN A 1 107 ? 2.358 13.384 11.029 1.00 88.38 107 ASN A CA 1
ATOM 842 C C . ASN A 1 107 ? 1.157 12.880 10.207 1.00 88.38 107 ASN A C 1
ATOM 844 O O . ASN A 1 107 ? 0.019 13.265 10.485 1.00 88.38 107 ASN A O 1
ATOM 848 N N . LEU A 1 108 ? 1.374 11.983 9.240 1.00 88.31 108 LEU A N 1
ATOM 849 C CA . LEU A 1 108 ? 0.291 11.282 8.557 1.00 88.31 108 LEU A CA 1
ATOM 850 C C . LEU A 1 108 ? -0.224 10.171 9.472 1.00 88.31 108 LEU A C 1
ATOM 852 O O . LEU A 1 108 ? 0.493 9.217 9.737 1.00 88.31 108 LEU A O 1
ATOM 856 N N . ALA A 1 109 ? -1.447 10.289 9.972 1.00 89.50 109 ALA A N 1
ATOM 857 C CA . ALA A 1 109 ? -2.100 9.347 10.880 1.00 89.50 109 ALA A CA 1
ATOM 858 C C . ALA A 1 109 ? -1.229 8.928 12.086 1.00 89.50 109 ALA A C 1
ATOM 860 O O . ALA A 1 109 ? -1.310 7.792 12.556 1.00 89.50 109 ALA A O 1
ATOM 861 N N . ALA A 1 110 ? -0.382 9.827 12.604 1.00 89.50 110 ALA A N 1
ATOM 862 C CA . ALA A 1 110 ? 0.483 9.519 13.743 1.00 89.50 110 ALA A CA 1
ATOM 863 C C . ALA A 1 110 ? -0.351 9.022 14.935 1.00 89.50 110 ALA A C 1
ATOM 865 O O . ALA A 1 110 ? -1.415 9.564 15.224 1.00 89.50 110 ALA A O 1
ATOM 866 N N . TRP A 1 111 ? 0.130 7.982 15.608 1.00 88.25 111 TRP A N 1
ATOM 867 C CA . TRP A 1 111 ? -0.513 7.258 16.709 1.00 88.25 111 TRP A CA 1
ATOM 868 C C . TRP A 1 111 ? -1.790 6.479 16.358 1.00 88.25 111 TRP A C 1
ATOM 870 O O . TRP A 1 111 ? -2.455 5.973 17.261 1.00 88.25 111 TRP A O 1
ATOM 880 N N . HIS A 1 112 ? -2.113 6.309 15.073 1.00 87.75 112 HIS A N 1
ATOM 881 C CA . HIS A 1 112 ? -3.306 5.582 14.629 1.00 87.75 112 HIS A CA 1
ATOM 882 C C . HIS A 1 112 ? -2.933 4.269 13.923 1.00 87.75 112 HIS A C 1
ATOM 884 O O . HIS A 1 112 ? -2.783 4.257 12.702 1.00 87.75 112 HIS A O 1
ATOM 890 N N . PRO A 1 113 ? -2.770 3.144 14.649 1.00 88.94 113 PRO A N 1
ATOM 891 C CA . PRO A 1 113 ? -2.436 1.867 14.025 1.00 88.94 113 PRO A CA 1
ATOM 892 C C . PRO A 1 113 ? -3.549 1.399 13.080 1.00 88.94 113 PRO A C 1
ATOM 894 O O . PRO A 1 113 ? -4.741 1.556 13.362 1.00 88.94 113 PRO A O 1
ATOM 897 N N . ILE A 1 114 ? -3.155 0.767 11.972 1.00 88.12 114 ILE A N 1
ATOM 898 C CA . ILE A 1 114 ? -4.097 0.129 11.047 1.00 88.12 114 ILE A CA 1
ATOM 899 C C . ILE A 1 114 ? -4.802 -1.007 11.796 1.00 88.12 114 ILE A C 1
ATOM 901 O O . ILE A 1 114 ? -4.157 -1.901 12.345 1.00 88.12 114 ILE A O 1
ATOM 905 N N . LYS A 1 115 ? -6.138 -0.965 11.837 1.00 87.94 115 LYS A N 1
ATOM 906 C CA . LYS A 1 115 ? -6.932 -1.992 12.521 1.00 87.94 115 LYS A CA 1
ATOM 907 C C . LYS A 1 115 ? -6.795 -3.342 11.799 1.00 87.94 115 LYS A C 1
ATOM 909 O O . LYS A 1 115 ? -6.888 -3.370 10.570 1.00 87.94 115 LYS A O 1
ATOM 914 N N . PRO A 1 116 ? -6.621 -4.455 12.534 1.00 88.31 116 PRO A N 1
ATOM 915 C CA . PRO A 1 116 ? -6.565 -5.785 11.934 1.00 88.31 116 PRO A CA 1
ATOM 916 C C . PRO A 1 116 ? -7.940 -6.220 11.401 1.00 88.31 116 PRO A C 1
ATOM 918 O O . PRO A 1 116 ? -8.958 -5.604 11.716 1.00 88.31 116 PRO A O 1
ATOM 921 N N . HIS A 1 117 ? -7.964 -7.324 10.646 1.00 85.31 117 HIS A N 1
ATOM 922 C CA . HIS A 1 117 ? -9.177 -7.938 10.075 1.00 85.31 117 HIS A CA 1
ATOM 923 C C . HIS A 1 117 ? -9.928 -7.058 9.058 1.00 85.31 117 HIS A C 1
ATOM 925 O O . HIS A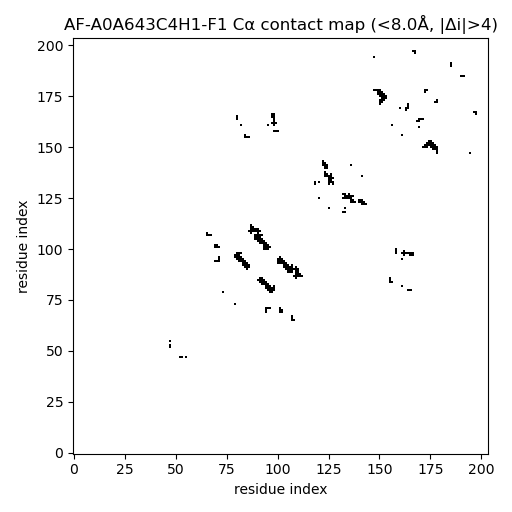 1 117 ? -11.139 -7.183 8.886 1.00 85.31 117 HIS A O 1
ATOM 931 N N . GLY A 1 118 ? -9.214 -6.152 8.387 1.00 83.88 118 GLY A N 1
ATOM 932 C CA . GLY A 1 118 ? -9.755 -5.400 7.258 1.00 83.88 118 GLY A CA 1
ATOM 933 C C . GLY A 1 118 ? -9.893 -6.249 5.991 1.00 83.88 118 GLY A C 1
ATOM 934 O O . GLY A 1 118 ? -9.297 -7.318 5.873 1.00 83.88 118 GLY A O 1
ATOM 935 N N . ILE A 1 119 ? -10.647 -5.726 5.024 1.00 84.75 119 ILE A N 1
ATOM 936 C CA . ILE A 1 119 ? -10.728 -6.262 3.663 1.00 84.75 119 ILE A CA 1
ATOM 937 C C . ILE A 1 119 ? -9.858 -5.387 2.762 1.00 84.75 119 ILE A C 1
ATOM 939 O O . ILE A 1 119 ? -10.007 -4.161 2.745 1.00 84.75 119 ILE A O 1
ATOM 943 N N . LEU A 1 120 ? -8.951 -6.011 2.014 1.00 87.75 120 LEU A N 1
ATOM 944 C CA . LEU A 1 120 ? -8.160 -5.335 0.993 1.00 87.75 120 LEU A CA 1
ATOM 945 C C . LEU A 1 120 ? -8.849 -5.490 -0.365 1.00 87.75 120 LEU A C 1
ATOM 947 O O . LEU A 1 120 ? -9.089 -6.607 -0.811 1.00 87.75 120 LEU A O 1
ATOM 951 N N . ILE A 1 121 ? -9.125 -4.366 -1.021 1.00 89.12 121 ILE A N 1
ATOM 952 C CA . ILE A 1 121 ? -9.671 -4.308 -2.379 1.00 89.12 121 ILE A CA 1
ATOM 953 C C . ILE A 1 121 ? -8.666 -3.563 -3.252 1.00 89.12 121 ILE A C 1
ATOM 955 O O . ILE A 1 121 ? -8.155 -2.517 -2.853 1.00 89.12 121 ILE A O 1
ATOM 959 N N . LEU A 1 122 ? -8.387 -4.106 -4.435 1.00 90.38 122 LEU A N 1
ATOM 960 C CA . LEU A 1 122 ? -7.581 -3.451 -5.458 1.00 90.38 122 LEU A CA 1
ATOM 961 C C . LEU A 1 122 ? -8.501 -2.895 -6.544 1.00 90.38 122 LEU A C 1
ATOM 963 O O . LEU A 1 122 ? -9.446 -3.554 -6.969 1.00 90.38 122 LEU A O 1
ATOM 967 N N . GLY A 1 123 ? -8.200 -1.684 -7.002 1.00 88.38 123 GLY A N 1
ATOM 968 C CA . GLY A 1 123 ? -8.860 -1.060 -8.145 1.00 88.38 123 GLY A CA 1
ATOM 969 C C . GLY A 1 123 ? -10.117 -0.238 -7.843 1.00 88.38 123 GLY A C 1
ATOM 970 O O . GLY A 1 123 ? -10.611 0.437 -8.741 1.00 88.38 123 GLY A O 1
ATOM 971 N N . GLN A 1 124 ? -10.610 -0.252 -6.604 1.00 84.62 124 GLN A N 1
ATOM 972 C CA . GLN A 1 124 ? -11.781 0.517 -6.171 1.00 84.62 124 GLN A CA 1
ATOM 973 C C . GLN A 1 124 ? -11.529 1.183 -4.815 1.00 84.62 124 GLN A C 1
ATOM 975 O O . GLN A 1 124 ? -10.888 0.596 -3.939 1.00 84.62 124 GLN A O 1
ATOM 980 N N . GLU A 1 125 ? -12.057 2.393 -4.637 1.00 79.75 125 GLU A N 1
ATOM 981 C CA . GLU A 1 125 ? -12.100 3.080 -3.345 1.00 79.75 125 GLU A CA 1
ATOM 982 C C . GLU A 1 125 ? -13.226 2.486 -2.489 1.00 79.75 125 GLU A C 1
ATOM 984 O O . GLU A 1 125 ? -14.333 2.265 -2.972 1.00 79.75 125 GLU A O 1
ATOM 989 N N . GLN A 1 126 ? -12.926 2.144 -1.232 1.00 67.56 126 GLN A N 1
ATOM 990 C CA . GLN A 1 126 ? -13.911 1.558 -0.324 1.00 67.56 126 GLN A CA 1
ATOM 991 C C . GLN A 1 126 ? -14.609 2.659 0.476 1.00 67.56 126 GLN A C 1
ATOM 993 O O . GLN A 1 126 ? -14.124 3.040 1.546 1.00 67.56 126 GLN A O 1
ATOM 998 N N . VAL A 1 127 ? -15.794 3.081 0.032 1.00 58.84 127 VAL A N 1
ATOM 999 C CA . VAL A 1 127 ? -16.641 3.970 0.832 1.00 58.84 127 VAL A CA 1
ATOM 1000 C C . VAL A 1 127 ? -17.119 3.209 2.069 1.00 58.84 127 VAL A C 1
ATOM 1002 O O . VAL A 1 127 ? -17.950 2.300 1.993 1.00 58.84 127 VAL A O 1
ATOM 1005 N N . ARG A 1 128 ? -16.599 3.580 3.244 1.00 53.34 128 ARG A N 1
ATOM 1006 C CA . ARG A 1 128 ? -17.123 3.085 4.521 1.00 53.34 128 ARG A CA 1
ATOM 1007 C C . ARG A 1 128 ? -18.427 3.801 4.853 1.00 53.34 128 ARG A C 1
ATOM 1009 O O . ARG A 1 128 ? -18.407 4.923 5.345 1.00 53.34 128 ARG A O 1
ATOM 1016 N N . LEU A 1 129 ? -19.543 3.099 4.702 1.00 48.16 129 LEU A N 1
ATOM 1017 C CA . LEU A 1 129 ? -20.691 3.292 5.586 1.00 48.16 129 LEU A CA 1
ATOM 1018 C C . LEU A 1 129 ? -20.657 2.211 6.665 1.00 48.16 129 LEU A C 1
ATOM 1020 O O . LEU A 1 129 ? -20.138 1.114 6.443 1.00 48.16 129 LEU A O 1
ATOM 1024 N N . ARG A 1 130 ? -21.176 2.554 7.848 1.00 44.28 130 ARG A N 1
ATOM 1025 C CA . ARG A 1 130 ? -21.085 1.778 9.098 1.00 44.28 130 ARG A CA 1
ATOM 1026 C C . ARG A 1 130 ? -21.527 0.311 8.947 1.00 44.28 130 ARG A C 1
ATOM 1028 O O . ARG A 1 130 ? -21.009 -0.536 9.667 1.00 44.28 130 ARG A O 1
ATOM 1035 N N . ASP A 1 131 ? -22.355 0.020 7.941 1.00 44.06 131 ASP A N 1
ATOM 1036 C CA . ASP A 1 131 ? -22.929 -1.301 7.666 1.00 44.06 131 ASP A CA 1
ATOM 1037 C C . ASP A 1 131 ? -22.496 -1.933 6.329 1.00 44.06 131 ASP A C 1
ATOM 1039 O O . ASP A 1 131 ? -23.103 -2.901 5.875 1.00 44.06 131 ASP A O 1
ATOM 1043 N N . THR A 1 132 ? -21.472 -1.416 5.638 1.00 45.84 132 THR A N 1
ATOM 1044 C CA . THR A 1 132 ? -21.039 -2.005 4.357 1.00 45.84 132 THR A CA 1
ATOM 1045 C C . THR A 1 132 ? -19.521 -2.103 4.247 1.00 45.84 132 THR A C 1
ATOM 1047 O O . THR A 1 132 ? -18.847 -1.233 3.702 1.00 45.84 132 THR A O 1
ATOM 1050 N N . LEU A 1 133 ? -18.968 -3.216 4.733 1.00 53.16 133 LEU A N 1
ATOM 1051 C CA . LEU A 1 133 ? -17.614 -3.631 4.370 1.00 53.16 133 LEU A CA 1
ATOM 1052 C C . LEU A 1 133 ? -17.617 -4.047 2.886 1.00 53.16 133 LEU A C 1
ATOM 1054 O O . LEU A 1 133 ? -18.171 -5.085 2.538 1.00 53.16 133 LEU A O 1
ATOM 1058 N N . GLY A 1 134 ? -17.026 -3.221 2.017 1.00 55.53 134 GLY A N 1
ATOM 1059 C CA . GLY A 1 134 ? -16.730 -3.576 0.622 1.00 55.53 134 GLY A CA 1
ATOM 1060 C C . GLY A 1 134 ? -17.882 -3.491 -0.392 1.00 55.53 134 GLY A C 1
ATOM 1061 O O . GLY A 1 134 ? -17.811 -4.176 -1.406 1.00 55.53 134 GLY A O 1
ATOM 1062 N N . GLY A 1 135 ? -18.939 -2.702 -0.150 1.00 56.66 135 GLY A N 1
ATOM 1063 C CA . GLY A 1 135 ? -20.169 -2.787 -0.966 1.00 56.66 135 GLY A CA 1
ATOM 1064 C C . GLY A 1 135 ? -20.662 -1.521 -1.670 1.00 56.66 135 GLY A C 1
ATOM 1065 O O . GLY A 1 135 ? -21.702 -1.585 -2.324 1.00 56.66 135 GLY A O 1
ATOM 1066 N N . ARG A 1 136 ? -19.962 -0.384 -1.587 1.00 62.94 136 ARG A N 1
ATOM 1067 C CA . ARG A 1 136 ? -20.237 0.771 -2.458 1.00 62.94 136 ARG A CA 1
ATOM 1068 C C . ARG A 1 136 ? -18.927 1.328 -2.995 1.00 62.94 136 ARG A C 1
ATOM 1070 O O . ARG A 1 136 ? -18.049 1.684 -2.219 1.00 62.94 136 ARG A O 1
ATOM 1077 N N . PHE A 1 137 ? -18.828 1.357 -4.318 1.00 69.75 137 PHE A N 1
ATOM 1078 C CA . PHE A 1 137 ? -17.681 1.865 -5.056 1.00 69.75 137 PHE A CA 1
ATOM 1079 C C . PHE A 1 137 ? -18.128 3.057 -5.893 1.00 69.75 137 PHE A C 1
ATOM 1081 O O . PHE A 1 137 ? -19.171 2.993 -6.552 1.00 69.75 137 PHE A O 1
ATOM 1088 N N . ASP A 1 138 ? -17.347 4.131 -5.870 1.00 68.94 138 ASP A N 1
ATOM 1089 C CA . ASP A 1 138 ? -17.514 5.242 -6.796 1.00 68.94 138 ASP A CA 1
ATOM 1090 C C . ASP A 1 138 ? -16.720 4.956 -8.076 1.00 68.94 138 ASP A C 1
ATOM 1092 O O . ASP A 1 138 ? -15.488 4.922 -8.079 1.00 68.94 138 ASP A O 1
ATOM 1096 N N . ALA A 1 139 ? -17.433 4.769 -9.190 1.00 72.56 139 ALA A N 1
ATOM 1097 C CA . ALA A 1 139 ? -16.821 4.504 -10.489 1.00 72.56 139 ALA A CA 1
ATOM 1098 C C . ALA A 1 139 ? -15.875 5.630 -10.946 1.00 72.56 139 ALA A C 1
ATOM 1100 O O . ALA A 1 139 ? -14.964 5.374 -11.729 1.00 72.56 139 ALA A O 1
ATOM 1101 N N . THR A 1 140 ? -16.058 6.863 -10.461 1.00 73.19 140 THR A N 1
ATOM 1102 C CA . THR A 1 140 ? -15.178 7.997 -10.786 1.00 73.19 140 THR A CA 1
ATOM 1103 C C . THR A 1 140 ? -13.812 7.912 -10.104 1.00 73.19 140 THR A C 1
ATOM 1105 O O . THR A 1 140 ? -12.866 8.565 -10.542 1.00 73.19 140 THR A O 1
ATOM 1108 N N . GLN A 1 141 ? -13.694 7.080 -9.068 1.00 76.06 141 GLN A N 1
ATOM 1109 C CA . GLN A 1 141 ? -12.468 6.840 -8.307 1.00 76.06 141 GLN A CA 1
ATOM 1110 C C . GLN A 1 141 ? -11.844 5.471 -8.613 1.00 76.06 141 GLN A C 1
ATOM 1112 O O . GLN A 1 141 ? -10.851 5.083 -7.994 1.00 76.06 141 GLN A O 1
ATOM 1117 N N . ALA A 1 142 ? -12.409 4.735 -9.573 1.00 82.50 142 ALA A N 1
ATOM 1118 C CA . ALA A 1 142 ? -11.891 3.447 -9.998 1.00 82.50 142 ALA A CA 1
ATOM 1119 C C . ALA A 1 142 ? -10.517 3.598 -10.668 1.00 82.50 142 ALA A C 1
ATOM 1121 O O . ALA A 1 142 ? -10.287 4.484 -11.494 1.00 82.50 142 ALA A O 1
ATOM 1122 N N . PHE A 1 143 ? -9.606 2.684 -10.346 1.00 87.62 143 PHE A N 1
ATOM 1123 C CA . PHE A 1 143 ? -8.339 2.584 -11.058 1.00 87.62 143 PHE A CA 1
ATOM 1124 C C . PHE A 1 143 ? -8.569 1.987 -12.447 1.00 87.62 143 PHE A C 1
ATOM 1126 O O . PHE A 1 143 ? -9.241 0.964 -12.595 1.00 87.62 143 PHE A O 1
ATOM 1133 N N . VAL A 1 144 ? -7.953 2.596 -13.457 1.00 88.88 144 VAL A N 1
ATOM 1134 C CA . VAL A 1 144 ? -7.959 2.102 -14.834 1.00 88.88 144 VAL A CA 1
ATOM 1135 C C . VAL A 1 144 ? -6.517 1.844 -15.252 1.00 88.88 144 VAL A C 1
ATOM 1137 O O . VAL A 1 144 ? -5.736 2.780 -15.409 1.00 88.88 144 VAL A O 1
ATOM 1140 N N . GLY A 1 145 ? -6.170 0.571 -15.420 1.00 89.62 145 GLY A N 1
ATOM 1141 C CA . GLY A 1 145 ? -4.833 0.127 -15.798 1.00 89.62 145 GLY A CA 1
ATOM 1142 C C . GLY A 1 145 ? -4.549 -1.289 -15.310 1.00 89.62 145 GLY A C 1
ATOM 1143 O O . GLY A 1 145 ? -5.454 -1.994 -14.859 1.00 89.62 145 GLY A O 1
ATOM 1144 N N . ASP A 1 146 ? -3.275 -1.667 -15.345 1.00 90.75 146 ASP A N 1
ATOM 1145 C CA . ASP A 1 146 ? -2.807 -2.978 -14.906 1.00 90.75 146 ASP A CA 1
ATOM 1146 C C . ASP A 1 146 ? -2.080 -2.882 -13.556 1.00 90.75 146 ASP A C 1
ATOM 1148 O O . ASP A 1 146 ? -1.317 -1.948 -13.304 1.00 90.75 146 ASP A O 1
ATOM 1152 N N . ILE A 1 147 ? -2.302 -3.867 -12.682 1.00 92.00 147 ILE A N 1
ATOM 1153 C CA . ILE A 1 147 ? -1.604 -4.008 -11.396 1.00 92.00 147 ILE A CA 1
ATOM 1154 C C . ILE A 1 147 ? -0.905 -5.361 -11.380 1.00 92.00 147 ILE A C 1
ATOM 1156 O O . ILE A 1 147 ? -1.499 -6.387 -11.710 1.00 92.00 147 ILE A O 1
ATOM 1160 N N . ALA A 1 148 ? 0.348 -5.374 -10.937 1.00 90.69 148 ALA A N 1
ATOM 1161 C CA . ALA A 1 148 ? 1.089 -6.600 -10.708 1.00 90.69 148 ALA A CA 1
ATOM 1162 C C . ALA A 1 148 ? 2.056 -6.453 -9.535 1.00 90.69 148 ALA A C 1
ATOM 1164 O O . ALA A 1 148 ? 2.433 -5.344 -9.167 1.00 90.69 148 ALA A O 1
ATOM 1165 N N . GLN A 1 149 ? 2.475 -7.590 -8.972 1.00 89.62 149 GLN A N 1
ATOM 1166 C CA . GLN A 1 149 ? 3.454 -7.659 -7.883 1.00 89.62 149 GLN A CA 1
ATOM 1167 C C . GLN A 1 149 ? 3.075 -6.820 -6.648 1.00 89.62 149 GLN A C 1
ATOM 1169 O O . GLN A 1 149 ? 3.951 -6.283 -5.967 1.00 89.62 149 GLN A O 1
ATOM 1174 N N . PHE A 1 150 ? 1.781 -6.724 -6.321 1.00 92.94 150 PHE A N 1
ATOM 1175 C CA . PHE A 1 150 ? 1.353 -6.070 -5.086 1.00 92.94 150 PHE A CA 1
ATOM 1176 C C . PHE A 1 150 ? 1.786 -6.902 -3.876 1.00 92.94 150 PHE A C 1
ATOM 1178 O O . PHE A 1 150 ? 1.382 -8.053 -3.716 1.00 92.94 150 PHE A O 1
ATOM 1185 N N . ASN A 1 151 ? 2.597 -6.303 -3.011 1.00 93.75 151 ASN A N 1
ATOM 1186 C CA . ASN A 1 151 ? 3.109 -6.937 -1.807 1.00 93.75 151 ASN A CA 1
ATOM 1187 C C . ASN A 1 151 ? 2.934 -6.003 -0.606 1.00 93.75 151 ASN A C 1
ATOM 1189 O O . ASN A 1 151 ? 2.992 -4.781 -0.751 1.00 93.75 151 ASN A O 1
ATOM 1193 N N . LEU A 1 152 ? 2.745 -6.583 0.581 1.00 94.88 152 LEU A N 1
ATOM 1194 C CA . LEU A 1 152 ? 2.589 -5.843 1.832 1.00 94.88 152 LEU A CA 1
ATOM 1195 C C . LEU A 1 152 ? 3.493 -6.406 2.931 1.00 94.88 152 LEU A C 1
ATOM 1197 O O . LEU A 1 152 ? 3.551 -7.621 3.147 1.00 94.88 152 LEU A O 1
ATOM 1201 N N . TRP A 1 153 ? 4.132 -5.493 3.659 1.00 95.44 153 TRP A N 1
ATOM 1202 C CA . TRP A 1 153 ? 4.965 -5.770 4.823 1.00 95.44 153 TRP A CA 1
ATOM 1203 C C . TRP A 1 153 ? 4.440 -5.017 6.046 1.00 95.44 153 TRP A C 1
ATOM 1205 O O . TRP A 1 153 ? 3.857 -3.942 5.924 1.00 95.44 153 TRP A O 1
ATOM 1215 N N . ASP A 1 154 ? 4.672 -5.574 7.231 1.00 95.25 154 ASP A N 1
ATOM 1216 C CA . ASP A 1 154 ? 4.363 -4.958 8.532 1.00 95.25 154 ASP A CA 1
ATOM 1217 C C . ASP A 1 154 ? 5.514 -4.093 9.080 1.00 95.25 154 ASP A C 1
ATOM 1219 O O . ASP A 1 154 ? 5.465 -3.611 10.212 1.00 95.25 154 ASP A O 1
ATOM 1223 N N . HIS A 1 155 ? 6.555 -3.884 8.274 1.00 94.50 155 HIS A N 1
ATOM 1224 C CA . HIS A 1 155 ? 7.731 -3.093 8.603 1.00 94.50 155 HIS A CA 1
ATOM 1225 C C . HIS A 1 155 ? 8.185 -2.260 7.402 1.00 94.50 155 HIS A C 1
ATOM 1227 O O . HIS A 1 155 ? 7.861 -2.540 6.248 1.00 94.50 155 HIS A O 1
ATOM 1233 N N . THR A 1 156 ? 8.970 -1.221 7.677 1.00 95.00 156 THR A N 1
ATOM 1234 C CA . THR A 1 156 ? 9.541 -0.359 6.640 1.00 95.00 156 THR A CA 1
ATOM 1235 C C . THR A 1 156 ? 10.712 -1.045 5.945 1.00 95.00 156 THR A C 1
ATOM 1237 O O . THR A 1 156 ? 11.662 -1.471 6.606 1.00 95.00 156 THR A O 1
ATOM 1240 N N . LEU A 1 157 ? 10.679 -1.090 4.614 1.00 94.56 157 LEU A N 1
ATOM 1241 C CA . LEU A 1 157 ? 11.800 -1.556 3.802 1.00 94.56 157 LEU A CA 1
ATOM 1242 C C . LEU A 1 157 ? 12.910 -0.502 3.742 1.00 94.56 157 LEU A C 1
ATOM 1244 O O . LEU A 1 157 ? 12.657 0.703 3.744 1.00 94.56 157 LEU A O 1
ATOM 1248 N N . THR A 1 158 ? 14.157 -0.957 3.647 1.00 94.75 158 THR A N 1
ATOM 1249 C CA . THR A 1 158 ? 15.300 -0.067 3.412 1.00 94.75 158 THR A CA 1
ATOM 1250 C C . THR A 1 158 ? 15.330 0.414 1.955 1.00 94.75 158 THR A C 1
ATOM 1252 O O . THR A 1 158 ? 14.900 -0.322 1.063 1.00 94.75 158 THR A O 1
ATOM 1255 N N . PRO A 1 159 ? 15.917 1.591 1.658 1.00 95.50 159 PRO A N 1
ATOM 1256 C CA . PRO A 1 159 ? 16.049 2.072 0.280 1.00 95.50 159 PRO A CA 1
ATOM 1257 C C . PRO A 1 159 ? 16.727 1.064 -0.661 1.00 95.50 159 PRO A C 1
ATOM 1259 O O . PRO A 1 159 ? 16.313 0.909 -1.805 1.00 95.50 159 PRO A O 1
ATOM 1262 N N . ALA A 1 160 ? 17.729 0.324 -0.171 1.00 93.81 160 ALA A N 1
ATOM 1263 C CA . ALA A 1 160 ? 18.407 -0.710 -0.950 1.00 93.81 160 ALA A CA 1
ATOM 1264 C C . ALA A 1 160 ? 17.486 -1.894 -1.289 1.00 93.81 160 ALA A C 1
ATOM 1266 O O . ALA A 1 160 ? 17.538 -2.406 -2.405 1.00 93.81 160 ALA A O 1
ATOM 1267 N N . GLN A 1 161 ? 16.621 -2.310 -0.357 1.00 93.94 161 GLN A N 1
ATOM 1268 C CA . GLN A 1 161 ? 15.611 -3.335 -0.633 1.00 93.94 161 GLN A CA 1
ATOM 1269 C C . GLN A 1 161 ? 14.604 -2.841 -1.671 1.00 93.94 161 GLN A C 1
ATOM 1271 O O . GLN A 1 161 ? 14.356 -3.558 -2.633 1.00 93.94 161 GLN A O 1
ATOM 1276 N N . VAL A 1 162 ? 14.090 -1.613 -1.517 1.00 95.19 162 VAL A N 1
ATOM 1277 C CA . VAL A 1 162 ? 13.143 -0.991 -2.462 1.00 95.19 162 VAL A CA 1
ATOM 1278 C C . VAL A 1 162 ? 13.735 -0.915 -3.874 1.00 95.19 162 VAL A C 1
ATOM 1280 O O . VAL A 1 162 ? 13.070 -1.269 -4.848 1.00 95.19 162 VAL A O 1
ATOM 1283 N N . LEU A 1 163 ? 15.003 -0.514 -3.991 1.00 93.94 163 LEU A N 1
ATOM 1284 C CA . LEU A 1 163 ? 15.735 -0.509 -5.257 1.00 93.94 163 LEU A CA 1
ATOM 1285 C C . LEU A 1 163 ? 15.910 -1.925 -5.825 1.00 93.94 163 LEU A C 1
ATOM 1287 O O . LEU A 1 163 ? 15.736 -2.136 -7.023 1.00 93.94 163 LEU A O 1
ATOM 1291 N N . GLY A 1 164 ? 16.207 -2.904 -4.967 1.00 92.50 164 GLY A N 1
ATOM 1292 C CA . GLY A 1 164 ? 16.280 -4.311 -5.355 1.00 92.50 164 GLY A CA 1
ATOM 1293 C C . GLY A 1 164 ? 14.971 -4.842 -5.950 1.00 92.50 164 GLY A C 1
ATOM 1294 O O . GLY A 1 164 ? 15.017 -5.658 -6.870 1.00 92.50 164 GLY A O 1
ATOM 1295 N N . ILE A 1 165 ? 13.821 -4.329 -5.488 1.00 91.75 165 ILE A N 1
ATOM 1296 C CA . ILE A 1 165 ? 12.494 -4.601 -6.078 1.00 91.75 165 ILE A CA 1
ATOM 1297 C C . ILE A 1 165 ? 12.351 -4.011 -7.449 1.00 91.75 165 ILE A C 1
ATOM 1299 O O . ILE A 1 165 ? 12.067 -4.735 -8.402 1.00 91.75 165 ILE A O 1
ATOM 1303 N N . ALA A 1 166 ? 12.597 -2.713 -7.555 1.00 92.00 166 ALA A N 1
ATOM 1304 C CA . ALA A 1 166 ? 12.454 -2.004 -8.811 1.00 92.00 166 ALA A CA 1
ATOM 1305 C C . ALA A 1 166 ? 13.321 -2.608 -9.930 1.00 92.00 166 ALA A C 1
ATOM 1307 O O . ALA A 1 166 ? 12.917 -2.604 -11.095 1.00 92.00 166 ALA A O 1
ATOM 1308 N N . ASN A 1 167 ? 14.489 -3.147 -9.563 1.00 90.19 167 ASN A N 1
ATOM 1309 C CA . ASN A 1 167 ? 15.478 -3.693 -10.489 1.00 90.19 167 ASN A CA 1
ATOM 1310 C C . ASN A 1 167 ? 15.457 -5.223 -10.602 1.00 90.19 167 ASN A C 1
ATOM 1312 O O . ASN A 1 167 ? 16.323 -5.780 -11.275 1.00 90.19 167 ASN A O 1
ATOM 1316 N N . CYS A 1 168 ? 14.505 -5.913 -9.967 1.00 86.69 168 CYS A N 1
ATOM 1317 C CA . CYS A 1 168 ? 14.406 -7.375 -10.005 1.00 86.69 168 CYS A CA 1
ATOM 1318 C C . CYS A 1 168 ? 15.648 -8.135 -9.493 1.00 86.69 168 CYS A C 1
ATOM 1320 O O . CYS A 1 168 ? 15.906 -9.263 -9.914 1.00 86.69 168 CYS A O 1
ATOM 1322 N N . THR A 1 169 ? 16.439 -7.540 -8.599 1.00 85.75 169 THR A N 1
ATOM 1323 C CA . THR A 1 169 ? 17.669 -8.155 -8.067 1.00 85.75 169 THR A CA 1
ATOM 1324 C C . THR A 1 169 ? 17.487 -8.795 -6.690 1.00 85.75 169 THR A C 1
ATOM 1326 O O . THR A 1 169 ? 18.394 -9.475 -6.214 1.00 85.75 169 THR A O 1
ATOM 1329 N N . GLY A 1 170 ? 16.327 -8.618 -6.049 1.00 70.69 170 GLY A N 1
ATOM 1330 C CA . GLY A 1 170 ? 15.986 -9.235 -4.763 1.00 70.69 170 GLY A CA 1
ATOM 1331 C C . GLY A 1 170 ? 14.707 -10.087 -4.826 1.00 70.69 170 GLY A C 1
ATOM 1332 O O . GLY A 1 170 ? 13.865 -9.852 -5.690 1.00 70.69 170 GLY A O 1
ATOM 1333 N N . PRO A 1 171 ? 14.523 -11.065 -3.917 1.00 66.44 171 PRO A N 1
ATOM 1334 C CA . PRO A 1 171 ? 13.261 -11.789 -3.728 1.00 66.44 171 PRO A CA 1
ATOM 1335 C C . PRO A 1 171 ? 12.358 -11.080 -2.705 1.00 66.44 171 PRO A C 1
ATOM 1337 O O . PRO A 1 171 ? 12.815 -10.668 -1.639 1.00 66.44 171 PRO A O 1
ATOM 1340 N N . LEU A 1 172 ? 11.093 -10.853 -3.070 1.00 66.94 172 LEU A N 1
ATOM 1341 C CA . LEU A 1 172 ? 10.328 -9.702 -2.563 1.00 66.94 172 LEU A CA 1
ATOM 1342 C C . LEU A 1 172 ? 8.874 -10.035 -2.294 1.00 66.94 172 LEU A C 1
ATOM 1344 O O . LEU A 1 172 ? 7.953 -9.339 -2.712 1.00 66.94 172 LEU A O 1
ATOM 1348 N N . LEU A 1 173 ? 8.691 -11.143 -1.598 1.00 85.62 173 LEU A N 1
ATOM 1349 C CA . LEU A 1 173 ? 7.386 -11.523 -1.109 1.00 85.62 173 LEU A CA 1
ATOM 1350 C C . LEU A 1 173 ? 7.108 -10.761 0.185 1.00 85.62 173 LEU A C 1
ATOM 1352 O O . LEU A 1 173 ? 7.917 -10.773 1.119 1.00 85.62 173 LEU A O 1
ATOM 1356 N N . GLY A 1 174 ? 5.965 -10.083 0.210 1.00 92.50 174 GLY A N 1
ATOM 1357 C CA . GLY A 1 174 ? 5.417 -9.492 1.423 1.00 92.50 174 GLY A CA 1
ATOM 1358 C C . GLY A 1 174 ? 5.222 -10.548 2.502 1.00 92.50 174 GLY A C 1
ATOM 1359 O O . GLY A 1 174 ? 4.690 -11.622 2.225 1.00 92.50 174 GLY A O 1
ATOM 1360 N N . ASN A 1 175 ? 5.626 -10.257 3.740 1.00 93.00 175 ASN A N 1
ATOM 1361 C CA . ASN A 1 175 ? 5.354 -11.160 4.861 1.00 93.00 175 ASN A CA 1
ATOM 1362 C C . ASN A 1 175 ? 3.889 -11.100 5.319 1.00 93.00 175 ASN A C 1
ATOM 1364 O O . ASN A 1 175 ? 3.421 -12.042 5.953 1.00 93.00 175 ASN A O 1
ATOM 1368 N N . VAL A 1 176 ? 3.171 -10.018 4.993 1.00 93.31 176 VAL A N 1
ATOM 1369 C CA . VAL A 1 176 ? 1.734 -9.878 5.270 1.00 93.31 176 VAL A CA 1
ATOM 1370 C C . VAL A 1 176 ? 0.914 -10.334 4.067 1.00 93.31 176 VAL A C 1
ATOM 1372 O O . VAL A 1 176 ? 0.005 -11.145 4.215 1.00 93.31 176 VAL A O 1
ATOM 1375 N N . ILE A 1 177 ? 1.238 -9.823 2.874 1.00 93.12 177 ILE A N 1
ATOM 1376 C CA . ILE A 1 177 ? 0.584 -10.211 1.617 1.00 93.12 177 ILE A CA 1
ATOM 1377 C C . ILE A 1 177 ? 1.665 -10.423 0.555 1.00 93.12 177 ILE A C 1
ATOM 1379 O O . ILE A 1 177 ? 2.244 -9.436 0.096 1.00 93.12 177 ILE A O 1
ATOM 1383 N N . PRO A 1 178 ? 1.945 -11.674 0.158 1.00 92.88 178 PRO A N 1
ATOM 1384 C CA . PRO A 1 178 ? 2.750 -11.967 -1.018 1.00 92.88 178 PRO A CA 1
ATOM 1385 C C . PRO A 1 178 ? 1.893 -11.920 -2.295 1.00 92.88 178 PRO A C 1
ATOM 1387 O O . PRO A 1 178 ? 0.732 -12.337 -2.285 1.00 92.88 178 PRO A O 1
ATOM 1390 N N . TRP A 1 179 ? 2.454 -11.454 -3.416 1.00 90.56 179 TRP A N 1
ATOM 1391 C CA . TRP A 1 179 ? 1.751 -11.499 -4.707 1.00 90.56 179 TRP A CA 1
ATOM 1392 C C . TRP A 1 179 ? 1.721 -12.921 -5.278 1.00 90.56 179 TRP A C 1
ATOM 1394 O O . TRP A 1 179 ? 2.634 -13.346 -5.987 1.00 90.56 179 TRP A O 1
ATOM 1404 N N . GLU A 1 180 ? 0.650 -13.655 -4.989 1.00 88.62 180 GLU A N 1
ATOM 1405 C CA . GLU A 1 180 ? 0.401 -14.991 -5.529 1.00 88.62 180 GLU A CA 1
ATOM 1406 C C . GLU A 1 180 ? -0.955 -15.034 -6.239 1.00 88.62 180 GLU A C 1
ATOM 1408 O O . GLU A 1 180 ? -1.951 -14.536 -5.719 1.00 88.62 180 GLU A O 1
ATOM 1413 N N . ASP A 1 181 ? -1.024 -15.683 -7.406 1.00 83.44 181 ASP A N 1
ATOM 1414 C CA . ASP A 1 181 ? -2.241 -15.717 -8.234 1.00 83.44 181 ASP A CA 1
ATOM 1415 C C . ASP A 1 181 ? -3.475 -16.245 -7.477 1.00 83.44 181 ASP A C 1
ATOM 1417 O O . ASP A 1 181 ? -4.584 -15.729 -7.621 1.00 83.44 181 ASP A O 1
ATOM 1421 N N . LYS A 1 182 ? -3.274 -17.233 -6.599 1.00 87.44 182 LYS A N 1
ATOM 1422 C CA . LYS A 1 182 ? -4.339 -17.833 -5.781 1.00 87.44 182 LYS A CA 1
ATOM 1423 C C . LYS A 1 182 ? -4.912 -16.900 -4.704 1.00 87.44 182 LYS A C 1
ATOM 1425 O O . LYS A 1 182 ? -5.960 -17.213 -4.157 1.00 87.44 182 LYS A O 1
ATOM 1430 N N . LEU A 1 183 ? -4.210 -15.818 -4.357 1.00 86.56 183 LEU A N 1
ATOM 1431 C CA . LEU A 1 183 ? -4.622 -14.874 -3.310 1.00 86.56 183 LEU A CA 1
ATOM 1432 C C . LEU A 1 183 ? -5.431 -13.695 -3.862 1.00 86.56 183 LEU A C 1
ATOM 1434 O O . LEU A 1 183 ? -5.949 -12.896 -3.087 1.00 86.56 183 LEU A O 1
ATOM 1438 N N . VAL A 1 184 ? -5.540 -13.578 -5.188 1.00 86.94 184 VAL A N 1
ATOM 1439 C CA . VAL A 1 184 ? -6.271 -12.499 -5.854 1.00 86.94 184 VAL A CA 1
ATOM 1440 C C . VAL A 1 184 ? -7.505 -13.082 -6.524 1.00 86.94 184 VAL A C 1
ATOM 1442 O O . VAL A 1 184 ? -7.394 -13.966 -7.368 1.00 86.94 184 VAL A O 1
ATOM 1445 N N . GLU A 1 185 ? -8.682 -12.563 -6.207 1.00 89.44 185 GLU A N 1
ATOM 1446 C CA . GLU A 1 185 ? -9.924 -12.901 -6.901 1.00 89.44 185 GLU A CA 1
ATOM 1447 C C . GLU A 1 185 ? -10.351 -11.723 -7.780 1.00 89.44 185 GLU A C 1
ATOM 1449 O O . GLU A 1 185 ? -10.371 -10.576 -7.337 1.00 89.44 185 GLU A O 1
ATOM 1454 N N . ALA A 1 186 ? -10.647 -11.998 -9.052 1.00 89.88 186 ALA A N 1
ATOM 1455 C CA . ALA A 1 186 ? -11.043 -10.978 -10.015 1.00 89.88 186 ALA A CA 1
ATOM 1456 C C . ALA A 1 186 ? -12.573 -10.919 -10.124 1.00 89.88 186 ALA A C 1
ATOM 1458 O O . ALA A 1 186 ? -13.222 -11.934 -10.379 1.00 89.88 186 ALA A O 1
ATOM 1459 N N . PHE A 1 187 ? -13.137 -9.722 -9.968 1.00 88.19 187 PHE A N 1
ATOM 1460 C CA . PHE A 1 187 ? -14.574 -9.457 -10.049 1.00 88.19 187 PHE A CA 1
ATOM 1461 C C . PHE A 1 187 ? -14.873 -8.378 -11.096 1.00 88.19 187 PHE A C 1
ATOM 1463 O O . PHE A 1 187 ? -13.982 -7.646 -11.525 1.00 88.19 187 PHE A O 1
ATOM 1470 N N . GLY A 1 188 ? -16.139 -8.266 -11.512 1.00 86.19 188 GLY A N 1
ATOM 1471 C CA . GLY A 1 188 ? -16.621 -7.103 -12.270 1.00 86.19 188 GLY A CA 1
ATOM 1472 C C . GLY A 1 188 ? -15.978 -6.893 -13.646 1.00 86.19 188 GLY A C 1
ATOM 1473 O O . GLY A 1 188 ? -15.933 -5.765 -14.121 1.00 86.19 188 GLY A O 1
ATOM 1474 N N . GLY A 1 189 ? -15.477 -7.956 -14.283 1.00 87.06 189 GLY A N 1
ATOM 1475 C CA . GLY A 1 189 ? -14.837 -7.884 -15.603 1.00 87.06 189 GLY A CA 1
ATOM 1476 C C . GLY A 1 189 ? -13.322 -7.671 -15.577 1.00 87.06 189 GLY A C 1
ATOM 1477 O O . GLY A 1 189 ? -12.710 -7.640 -16.641 1.00 87.06 189 GLY A O 1
ATOM 1478 N N . ALA A 1 190 ? -12.700 -7.583 -14.396 1.00 91.56 190 ALA A N 1
ATOM 1479 C CA . ALA A 1 190 ? -11.248 -7.654 -14.285 1.00 91.56 190 ALA A CA 1
ATOM 1480 C C . ALA A 1 190 ? -10.734 -9.014 -14.792 1.00 91.56 190 ALA A C 1
ATOM 1482 O O . ALA A 1 190 ? -11.324 -10.063 -14.520 1.00 91.56 190 ALA A O 1
ATOM 1483 N N . THR A 1 191 ? -9.618 -9.001 -15.515 1.00 91.56 191 THR A N 1
ATOM 1484 C CA . THR A 1 191 ? -8.990 -10.205 -16.071 1.00 91.56 191 THR A CA 1
ATOM 1485 C C . THR A 1 191 ? -7.606 -10.411 -15.487 1.00 91.56 191 THR A C 1
ATOM 1487 O O . THR A 1 191 ? -6.894 -9.451 -15.204 1.00 91.56 191 THR A O 1
ATOM 1490 N N . LYS A 1 192 ? -7.195 -11.671 -15.365 1.00 91.38 192 LYS A N 1
ATOM 1491 C CA . LYS A 1 192 ? -5.835 -12.030 -14.971 1.00 91.38 192 LYS A CA 1
ATOM 1492 C C . LYS A 1 192 ? -5.007 -12.389 -16.196 1.00 91.38 192 LYS A C 1
ATOM 1494 O O . LYS A 1 192 ? -5.485 -13.099 -17.079 1.00 91.38 192 LYS A O 1
ATOM 1499 N N . ALA A 1 193 ? -3.756 -11.949 -16.212 1.00 89.31 193 ALA A N 1
ATOM 1500 C CA . ALA A 1 193 ? -2.783 -12.304 -17.233 1.00 89.31 193 ALA A CA 1
ATOM 1501 C C . ALA A 1 193 ? -1.422 -12.584 -16.590 1.00 89.31 193 ALA A C 1
ATOM 1503 O O . ALA A 1 193 ? -1.096 -12.050 -15.529 1.00 89.31 193 ALA A O 1
ATOM 1504 N N . ALA A 1 194 ? -0.619 -13.426 -17.242 1.00 85.00 194 ALA A N 1
ATOM 1505 C CA . ALA A 1 194 ? 0.763 -13.627 -16.836 1.00 85.00 194 ALA A CA 1
ATOM 1506 C C . ALA A 1 194 ? 1.570 -12.357 -17.128 1.00 85.00 194 ALA A C 1
ATOM 1508 O O . ALA A 1 194 ? 1.504 -11.814 -18.231 1.00 85.00 194 ALA A O 1
ATOM 1509 N N . PHE A 1 195 ? 2.360 -11.917 -16.155 1.00 82.94 195 PHE A N 1
ATOM 1510 C CA . PHE A 1 195 ? 3.195 -10.736 -16.294 1.00 82.94 195 PHE A CA 1
ATOM 1511 C C . PHE A 1 195 ? 4.578 -10.978 -15.698 1.00 82.94 195 PHE A C 1
ATOM 1513 O O . PHE A 1 195 ? 4.714 -11.489 -14.587 1.00 82.94 195 PHE A O 1
ATOM 1520 N N . ASP A 1 196 ? 5.603 -10.608 -16.461 1.00 79.25 196 ASP A N 1
ATOM 1521 C CA . ASP A 1 196 ? 7.006 -10.741 -16.088 1.00 79.25 196 ASP A CA 1
ATOM 1522 C C . ASP A 1 196 ? 7.664 -9.357 -16.149 1.00 79.25 196 ASP A C 1
ATOM 1524 O O . ASP A 1 196 ? 8.162 -8.928 -17.195 1.00 79.25 196 ASP A O 1
ATOM 1528 N N . VAL A 1 197 ? 7.633 -8.651 -15.011 1.00 73.75 197 VAL A N 1
ATOM 1529 C CA . VAL A 1 197 ? 8.227 -7.310 -14.829 1.00 73.75 197 VAL A CA 1
ATOM 1530 C C . VAL A 1 197 ? 9.671 -7.266 -15.327 1.00 73.75 197 VAL A C 1
ATOM 1532 O O . VAL A 1 197 ? 10.106 -6.297 -15.951 1.00 73.75 197 VAL A O 1
ATOM 1535 N N . CYS A 1 198 ? 10.414 -8.340 -15.080 1.00 73.44 198 CYS A N 1
ATOM 1536 C CA . CYS A 1 198 ? 11.860 -8.373 -15.227 1.00 73.44 198 CYS A CA 1
ATOM 1537 C C . CYS A 1 198 ? 12.290 -8.671 -16.667 1.00 73.44 198 CYS A C 1
ATOM 1539 O O . CYS A 1 198 ? 13.352 -8.227 -17.100 1.00 73.44 198 CYS A O 1
ATOM 1541 N N . LYS A 1 199 ? 11.443 -9.342 -17.457 1.00 66.69 199 LYS A N 1
ATOM 1542 C CA . LYS A 1 199 ? 11.648 -9.467 -18.910 1.00 66.69 199 LYS A CA 1
ATOM 1543 C C . LYS A 1 199 ? 11.279 -8.200 -19.682 1.00 66.69 199 LYS A C 1
ATOM 1545 O O . LYS A 1 199 ? 11.860 -7.960 -20.738 1.00 66.69 199 LYS A O 1
ATOM 1550 N N . GLY A 1 200 ? 10.356 -7.385 -19.168 1.00 54.06 200 GLY A N 1
ATOM 1551 C CA . GLY A 1 200 ? 9.929 -6.132 -19.803 1.00 54.06 200 GLY A CA 1
ATOM 1552 C C . GLY A 1 200 ? 10.996 -5.031 -19.809 1.00 54.06 200 GLY A C 1
ATOM 1553 O O . GLY A 1 200 ? 11.034 -4.230 -20.738 1.00 54.06 200 GLY A O 1
ATOM 1554 N N . ARG A 1 201 ? 11.899 -5.020 -18.817 1.00 51.62 201 ARG A N 1
ATOM 1555 C CA . ARG A 1 201 ? 12.968 -4.010 -18.668 1.00 51.62 201 ARG A CA 1
ATOM 1556 C C . ARG A 1 201 ? 14.333 -4.431 -19.231 1.00 51.62 201 ARG A C 1
ATOM 1558 O O . ARG A 1 201 ? 15.212 -3.593 -19.367 1.00 51.62 201 ARG A O 1
ATOM 1565 N N . ALA A 1 202 ? 14.505 -5.690 -19.642 1.00 34.22 202 ALA A N 1
ATOM 1566 C CA . ALA A 1 202 ? 15.741 -6.199 -20.258 1.00 34.22 202 ALA A CA 1
ATOM 1567 C C . ALA A 1 202 ? 15.913 -5.823 -21.752 1.00 34.22 202 ALA A C 1
ATOM 1569 O O . ALA A 1 202 ? 16.747 -6.403 -22.447 1.00 34.22 202 ALA A O 1
ATOM 1570 N N . LYS A 1 203 ? 15.098 -4.894 -22.271 1.00 30.06 203 LYS A N 1
ATOM 1571 C CA . LYS A 1 203 ? 15.120 -4.432 -23.672 1.00 30.06 203 LYS A CA 1
ATOM 1572 C C . LYS A 1 203 ? 15.243 -2.906 -23.821 1.00 30.06 203 LYS A C 1
ATOM 1574 O O . LYS A 1 203 ? 14.817 -2.374 -24.844 1.00 30.06 203 LYS A O 1
ATOM 1579 N N . ALA A 1 204 ? 15.816 -2.224 -22.832 1.00 31.89 204 ALA A N 1
ATOM 1580 C CA . ALA A 1 204 ? 16.240 -0.829 -22.952 1.00 31.89 204 ALA A CA 1
ATOM 1581 C C . ALA A 1 204 ? 17.765 -0.737 -22.860 1.00 31.89 204 ALA A C 1
ATOM 1583 O O . ALA A 1 204 ? 18.328 -1.412 -21.968 1.00 31.89 204 ALA A O 1
#

Foldseek 3Di:
DVVVVVVVVVVVVVVVVVVVVVVVVVVVVVVVVVVVVVVVVVVVVVVCVVVVDPDDPDDPDDPDQDDDDFQDDDPPVDDKDWDWDADQAFRWIWIDILLHTRDIDTPNNHNNDDDPPADDDPFFDADDDPPDRPPDTDPVRGDDDDDAFDAAEPDDDDSVVSNCVSQVNDDDAHPVHGGDPVVDDDDDPDDDDDDDSNVVPVPD

Solvent-accessible surface area (backbone atoms only — not comparable to full-atom values): 13098 Å² total; per-residue (Å²): 117,67,67,62,53,53,53,49,52,56,51,51,53,51,51,51,51,52,51,52,53,51,52,52,53,51,51,52,54,49,51,53,52,53,52,54,48,51,57,49,50,54,54,48,52,53,52,40,65,75,65,71,54,93,64,85,82,82,75,93,66,91,75,75,86,75,81,82,88,73,70,72,87,80,86,81,86,67,92,74,43,75,49,77,40,74,40,40,78,59,5,38,32,39,35,28,50,62,36,40,82,57,42,70,55,62,64,53,57,45,70,54,70,84,73,82,94,70,84,89,70,83,55,49,48,73,52,79,50,102,88,32,92,84,72,49,66,55,78,90,61,41,62,85,84,88,86,75,80,62,56,35,62,95,65,77,77,53,67,68,5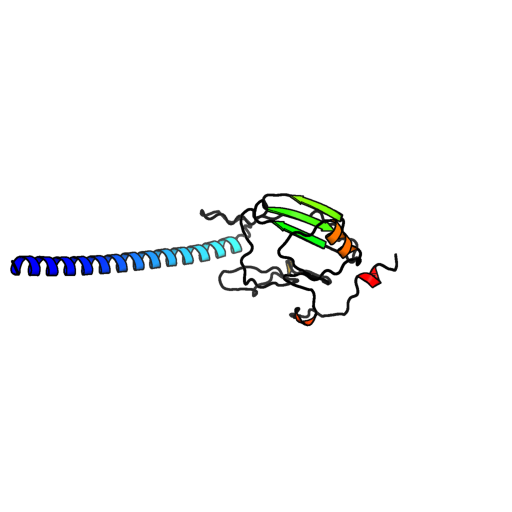6,46,30,23,54,52,67,62,75,53,93,78,66,24,86,72,36,49,66,46,77,91,78,59,84,74,62,97,82,55,79,88,77,93,82,59,76,65,70,69,62,74,78,117

Sequence (204 aa):
MDELEGQLLAKVLALEKERVALSHSSQQQRQEVEKELDALQDRVAELEHALGLVAPLTWGWGTSFQVAQLPLSLKDNGWHHICLSWTTRDGLWSAYQDGELRGSGENLAAWHPIKPHGILILGQEQVRLRDTLGGRFDATQAFVGDIAQFNLWDHTLTPAQVLGIANCTGPLLGNVIPWEDKLVEAFGGATKAAFDVCKGRAKA

pLDDT: mean 80.33, std 17.29, range [30.06, 97.56]